Protein AF-0000000077903765 (afdb_homodimer)

InterPro domains:
  IPR046117 Protein of unknown function DUF6054 [PF19524] (14-112)

Nearest PDB structures (foldseek):
  2xb3-assembly1_A  TM=4.846E-01  e=3.942E-03  Thermosynechococcus vestitus BP-1
  4pws-assembly1_A  TM=4.739E-01  e=6.189E-02  Mycobacterium tuberculosis
  5kpe-assembly1_A  TM=5.522E-01  e=2.382E-01  synthetic construct
  5qab-assembly3_C  TM=4.410E-01  e=8.796E-02  Klebsiella pneumoniae
  6mna-assembly1_A  TM=3.815E-01  e=5.505E-02  Mycobacterium tuberculosis H37Rv

Secondary structure (DSSP, 8-state):
--EEEEEEEESS---HHHHHHHHHHHHHT-TT---EEEEEEEEEETTEEEEEEEEEEEETTTTEEEEEEEEEEEETTEEEEEEEEEE---TTTHHHHHHHHHHHHHHHHHTTTEEE---/--EEEEEEEESS---HHHHHHHHHHHHHT-TT---EEEEEEEEEETTEEEEEEEEEEEETTTTEEEEEEEEEEEETTEEEEEEEEEE---TTTHHHHHHHHHHHHHHHHHTTTEEE---

Organism: NCBI:txid853

Sequence (238 aa):
MASKKVEMYAKKRYELDEIKNKIKEEFDKRKFSDVEFKDEIIRELGDTKTLLLIFENWFLRTGSYASLVIMLSEYQGYQSADIIATGGKEAFFSFGAEGDFAKFGEDALKNLGFQGKVRMASKKVEMYAKKRYELDEIKNKIKEEFDKRKFSDVEFKDEIIRELGDTKTLLLIFENWFLRTGSYASLVIMLSEYQGYQSADIIATGGKEAFFSFGAEGDFAKFGEDALKNLGFQGKVR

Radius of gyration: 17.06 Å; Cα contacts (8 Å, |Δi|>4): 505; chains: 2; bounding box: 43×44×42 Å

Structure (mmCIF, N/CA/C/O backbone):
data_AF-0000000077903765-model_v1
#
loop_
_entity.id
_entity.type
_entity.pdbx_description
1 polymer 'Uncharacterized protein'
#
loop_
_atom_site.group_PDB
_atom_site.id
_atom_site.type_symbol
_atom_site.label_atom_id
_atom_site.label_alt_id
_atom_site.label_comp_id
_atom_site.label_asym_id
_atom_site.label_entity_id
_atom_site.label_seq_id
_atom_site.pdbx_PDB_ins_code
_atom_site.Cartn_x
_atom_site.Cartn_y
_atom_site.Cartn_z
_atom_site.occupancy
_atom_site.B_iso_or_equiv
_atom_site.auth_seq_id
_atom_site.auth_comp_id
_atom_site.auth_asym_id
_atom_site.auth_atom_id
_atom_site.pdbx_PDB_model_num
ATOM 1 N N . MET A 1 1 ? 5.121 4.387 15.68 1 54.03 1 MET A N 1
ATOM 2 C CA . MET A 1 1 ? 4.016 5.113 15.055 1 54.03 1 MET A CA 1
ATOM 3 C C . MET A 1 1 ? 2.807 4.203 14.867 1 54.03 1 MET A C 1
ATOM 5 O O . MET A 1 1 ? 2.936 2.977 14.883 1 54.03 1 MET A O 1
ATOM 9 N N . ALA A 1 2 ? 1.593 4.922 15.109 1 66.81 2 ALA A N 1
ATOM 10 C CA . ALA A 1 2 ? 0.303 4.254 15.258 1 66.81 2 ALA A CA 1
ATOM 11 C C . ALA A 1 2 ? -0.214 3.75 13.914 1 66.81 2 ALA A C 1
ATOM 13 O O . ALA A 1 2 ? -0.194 4.484 12.922 1 66.81 2 ALA A O 1
ATOM 14 N N . SER A 1 3 ? -0.169 2.402 13.68 1 83 3 SER A N 1
ATOM 15 C CA . SER A 1 3 ? -0.857 1.808 12.539 1 83 3 SER A CA 1
ATOM 16 C C . SER A 1 3 ? -1.929 0.822 12.992 1 83 3 SER A C 1
ATOM 18 O O . SER A 1 3 ? -1.833 0.25 14.086 1 83 3 SER A O 1
ATOM 20 N N . LYS A 1 4 ? -3.068 0.865 12.312 1 88.75 4 LYS A N 1
ATOM 21 C CA . LYS A 1 4 ? -4.113 -0.142 12.477 1 88.75 4 LYS A CA 1
ATOM 22 C C . LYS A 1 4 ? -4.129 -1.116 11.305 1 88.75 4 LYS A C 1
ATOM 24 O O . LYS A 1 4 ? -4.152 -0.698 10.141 1 88.75 4 LYS A O 1
ATOM 29 N N . LYS A 1 5 ? -4.105 -2.414 11.617 1 94 5 LYS A N 1
ATOM 30 C CA . LYS A 1 5 ? -4.082 -3.451 10.594 1 94 5 LYS A CA 1
ATOM 31 C C . LYS A 1 5 ? -5.254 -4.414 10.758 1 94 5 LYS A C 1
ATOM 33 O O . LYS A 1 5 ? -5.574 -4.824 11.875 1 94 5 LYS A O 1
ATOM 38 N N . VAL A 1 6 ? -5.895 -4.746 9.609 1 95.12 6 VAL A N 1
ATOM 39 C CA . VAL A 1 6 ? -6.992 -5.707 9.594 1 95.12 6 VAL A CA 1
ATOM 40 C C . VAL A 1 6 ? -6.801 -6.691 8.438 1 95.12 6 VAL A C 1
ATOM 42 O O . VAL A 1 6 ? -6.434 -6.293 7.328 1 95.12 6 VAL A O 1
ATOM 45 N N . GLU A 1 7 ? -6.926 -7.977 8.695 1 97.12 7 GLU A N 1
ATOM 46 C CA . GLU A 1 7 ? -6.941 -9.016 7.664 1 97.12 7 GLU A CA 1
ATOM 47 C C . GLU A 1 7 ? -8.336 -9.617 7.508 1 97.12 7 GLU A C 1
ATOM 49 O O . GLU A 1 7 ? -8.984 -9.945 8.5 1 97.12 7 GLU A O 1
ATOM 54 N N . MET A 1 8 ? -8.805 -9.727 6.262 1 98.25 8 MET A N 1
ATOM 55 C CA . MET A 1 8 ? -10.141 -10.234 5.988 1 98.25 8 MET A CA 1
ATOM 56 C C . MET A 1 8 ? -10.117 -11.258 4.855 1 98.25 8 MET A C 1
ATOM 58 O O . MET A 1 8 ? -9.164 -11.305 4.078 1 98.25 8 MET A O 1
ATOM 62 N N . TYR A 1 9 ? -11.164 -12.047 4.781 1 97.94 9 TYR A N 1
ATOM 63 C CA . TYR A 1 9 ? -11.336 -13.031 3.721 1 97.94 9 TYR A CA 1
ATOM 64 C C . TYR A 1 9 ? -12.742 -12.977 3.145 1 97.94 9 TYR A C 1
ATOM 66 O O . TYR A 1 9 ? -13.711 -12.734 3.873 1 97.94 9 TYR A O 1
ATOM 74 N N . ALA A 1 10 ? -12.805 -13.25 1.856 1 96.94 10 ALA A N 1
ATOM 75 C CA . ALA A 1 10 ? -14.094 -13.188 1.172 1 96.94 10 ALA A CA 1
ATOM 76 C C . ALA A 1 10 ? -14.82 -14.531 1.25 1 96.94 10 ALA A C 1
ATOM 78 O O . ALA A 1 10 ? -14.203 -15.586 1.127 1 96.94 10 ALA A O 1
ATOM 79 N N . LYS A 1 11 ? -16.125 -14.453 1.327 1 93.88 11 LYS A N 1
ATOM 80 C CA . LYS A 1 11 ? -16.938 -15.664 1.301 1 93.88 11 LYS A CA 1
ATOM 81 C C . LYS A 1 11 ? -17.25 -16.094 -0.132 1 93.88 11 LYS A C 1
ATOM 83 O O . LYS A 1 11 ? -17.5 -17.266 -0.397 1 93.88 11 LYS A O 1
ATOM 88 N N . LYS A 1 12 ? -17.359 -15.109 -0.902 1 95.38 12 LYS A N 1
ATOM 89 C CA . LYS A 1 12 ? -17.578 -15.336 -2.328 1 95.38 12 LYS A CA 1
ATOM 90 C C . LYS A 1 12 ? -16.578 -14.539 -3.168 1 95.38 12 LYS A C 1
ATOM 92 O O . LYS A 1 12 ? -16.016 -13.547 -2.701 1 95.38 12 LYS A O 1
ATOM 97 N N . ARG A 1 13 ? -16.422 -15.008 -4.426 1 96.81 13 ARG A N 1
ATOM 98 C CA . ARG A 1 13 ? -15.445 -14.375 -5.305 1 96.81 13 ARG A CA 1
ATOM 99 C C . ARG A 1 13 ? -16.078 -13.242 -6.105 1 96.81 13 ARG A C 1
ATOM 101 O O . ARG A 1 13 ? -17.188 -13.391 -6.629 1 96.81 13 ARG A O 1
ATOM 108 N N . TYR A 1 14 ? -15.422 -12.117 -6.164 1 97.62 14 TYR A N 1
ATOM 109 C CA . TYR A 1 14 ? -15.758 -10.984 -7.02 1 97.62 14 TYR A CA 1
ATOM 110 C C . TYR A 1 14 ? -14.602 -10.641 -7.949 1 97.62 14 TYR A C 1
ATOM 112 O O . TYR A 1 14 ? -13.453 -10.969 -7.664 1 97.62 14 TYR A O 1
ATOM 120 N N . GLU A 1 15 ? -15 -10.078 -9.047 1 97.69 15 GLU A N 1
ATOM 121 C CA . GLU A 1 15 ? -13.914 -9.453 -9.789 1 97.69 15 GLU A CA 1
ATOM 122 C C . GLU A 1 15 ? -13.266 -8.32 -8.992 1 97.69 15 GLU A C 1
ATOM 124 O O . GLU A 1 15 ? -13.961 -7.551 -8.32 1 97.69 15 GLU A O 1
ATOM 129 N N . LEU A 1 16 ? -11.914 -8.227 -9.078 1 98 16 LEU A N 1
ATOM 130 C CA . LEU A 1 16 ? -11.211 -7.238 -8.266 1 98 16 LEU A CA 1
ATOM 131 C C . LEU A 1 16 ? -11.703 -5.832 -8.586 1 98 16 LEU A C 1
ATOM 133 O O . LEU A 1 16 ? -11.836 -4.996 -7.691 1 98 16 LEU A O 1
ATOM 137 N N . ASP A 1 17 ? -11.961 -5.527 -9.82 1 97.62 17 ASP A N 1
ATOM 138 C CA . ASP A 1 17 ? -12.461 -4.211 -10.211 1 97.62 17 ASP A CA 1
ATOM 139 C C . ASP A 1 17 ? -13.805 -3.916 -9.562 1 97.62 17 ASP A C 1
ATOM 141 O O . ASP A 1 17 ? -14.102 -2.77 -9.211 1 97.62 17 ASP A O 1
ATOM 145 N N . GLU A 1 18 ? -14.594 -4.902 -9.422 1 97.75 18 GLU A N 1
ATOM 146 C CA . GLU A 1 18 ? -15.875 -4.742 -8.742 1 97.75 18 GLU A CA 1
ATOM 147 C C . GLU A 1 18 ? -15.68 -4.371 -7.273 1 97.75 18 GLU A C 1
ATOM 149 O O . GLU A 1 18 ? -16.375 -3.504 -6.746 1 97.75 18 GLU A O 1
ATOM 154 N N . ILE A 1 19 ? -14.805 -5.098 -6.672 1 98.31 19 ILE A N 1
ATOM 155 C CA . ILE A 1 19 ? -14.516 -4.809 -5.27 1 98.31 19 ILE A CA 1
ATOM 156 C C . ILE A 1 19 ? -14.047 -3.363 -5.129 1 98.31 19 ILE A C 1
ATOM 158 O O . ILE A 1 19 ? -14.539 -2.625 -4.27 1 98.31 19 ILE A O 1
ATOM 162 N N . LYS A 1 20 ? -13.109 -2.961 -5.965 1 98.56 20 LYS A N 1
ATOM 163 C CA . LYS A 1 20 ? -12.609 -1.591 -5.965 1 98.56 20 LYS A CA 1
ATOM 164 C C . LYS A 1 20 ? -13.742 -0.584 -6.09 1 98.56 20 LYS A C 1
ATOM 166 O O . LYS A 1 20 ? -13.836 0.362 -5.305 1 98.56 20 LYS A O 1
ATOM 171 N N . ASN A 1 21 ? -14.586 -0.773 -7.035 1 98 21 ASN A N 1
ATOM 172 C CA . ASN A 1 21 ? -15.68 0.157 -7.289 1 98 21 ASN A CA 1
ATOM 173 C C . ASN A 1 21 ? -16.641 0.233 -6.105 1 98 21 ASN A C 1
ATOM 175 O O . ASN A 1 21 ? -17.109 1.313 -5.758 1 98 21 ASN A O 1
ATOM 179 N N . LYS A 1 22 ? -16.891 -0.856 -5.555 1 96.81 22 LYS A N 1
ATOM 180 C CA . LYS A 1 22 ? -17.781 -0.885 -4.398 1 96.81 22 LYS A CA 1
ATOM 181 C C . LYS A 1 22 ? -17.172 -0.153 -3.211 1 96.81 22 LYS A C 1
ATOM 183 O O . LYS A 1 22 ? -17.859 0.566 -2.488 1 96.81 22 LYS A O 1
ATOM 188 N N . ILE A 1 23 ? -15.914 -0.406 -2.988 1 97.69 23 ILE A N 1
ATOM 189 C CA . ILE A 1 23 ? -15.227 0.302 -1.915 1 97.69 23 ILE A CA 1
ATOM 190 C C . ILE A 1 23 ? -15.328 1.809 -2.137 1 97.69 23 ILE A C 1
ATOM 192 O O . ILE A 1 23 ? -15.703 2.551 -1.228 1 97.69 23 ILE A O 1
ATOM 196 N N . LYS A 1 24 ? -15.023 2.23 -3.322 1 96.62 24 LYS A N 1
ATOM 197 C CA . LYS A 1 24 ? -15.086 3.652 -3.648 1 96.62 24 LYS A CA 1
ATOM 198 C C . LYS A 1 24 ? -16.5 4.203 -3.443 1 96.62 24 LYS A C 1
ATOM 200 O O . LYS A 1 24 ? -16.656 5.309 -2.926 1 96.62 24 LYS A O 1
ATOM 205 N N . GLU A 1 25 ? -17.438 3.473 -3.824 1 95.75 25 GLU A N 1
ATOM 206 C CA . GLU A 1 25 ? -18.828 3.873 -3.639 1 95.75 25 GLU A CA 1
ATOM 207 C C . GLU A 1 25 ? -19.172 4.043 -2.16 1 95.75 25 GLU A C 1
ATOM 209 O O . GLU A 1 25 ? -19.844 4.992 -1.777 1 95.75 25 GLU A O 1
ATOM 214 N N . GLU A 1 26 ? -18.719 3.061 -1.405 1 94.88 26 GLU A N 1
ATOM 215 C CA . GLU A 1 26 ? -18.984 3.121 0.029 1 94.88 26 GLU A CA 1
ATOM 216 C C . GLU A 1 26 ? -18.328 4.348 0.658 1 94.88 26 GLU A C 1
ATOM 218 O O . GLU A 1 26 ? -18.906 4.977 1.552 1 94.88 26 GLU A O 1
ATOM 223 N N . PHE A 1 27 ? -17.141 4.672 0.201 1 94.06 27 PHE A N 1
ATOM 224 C CA . PHE A 1 27 ? -16.469 5.852 0.722 1 94.06 27 PHE A CA 1
ATOM 225 C C . PHE A 1 27 ? -17.188 7.121 0.309 1 94.06 27 PHE A C 1
ATOM 227 O O . PHE A 1 27 ? -17.312 8.062 1.098 1 94.06 27 PHE A O 1
ATOM 234 N N . ASP A 1 28 ? -17.703 7.188 -0.857 1 91.06 28 ASP A N 1
ATOM 235 C CA . ASP A 1 28 ? -18.422 8.344 -1.389 1 91.06 28 ASP A CA 1
ATOM 236 C C . ASP A 1 28 ? -19.719 8.578 -0.638 1 91.06 28 ASP A C 1
ATOM 238 O O . ASP A 1 28 ? -20.203 9.711 -0.545 1 91.06 28 ASP A O 1
ATOM 242 N N . LYS A 1 29 ? -20.297 7.531 -0.188 1 89.81 29 LYS A N 1
ATOM 243 C CA . LYS A 1 29 ? -21.562 7.633 0.544 1 89.81 29 LYS A CA 1
ATOM 244 C C . LYS A 1 29 ? -21.344 8.297 1.9 1 89.81 29 LYS A C 1
ATOM 246 O O . LYS A 1 29 ? -22.312 8.766 2.518 1 89.81 29 LYS A O 1
ATOM 251 N N . ARG A 1 30 ? -20.172 8.305 2.234 1 82.62 30 ARG A N 1
ATOM 252 C CA . ARG A 1 30 ? -19.906 8.93 3.525 1 82.62 30 ARG A CA 1
ATOM 253 C C . 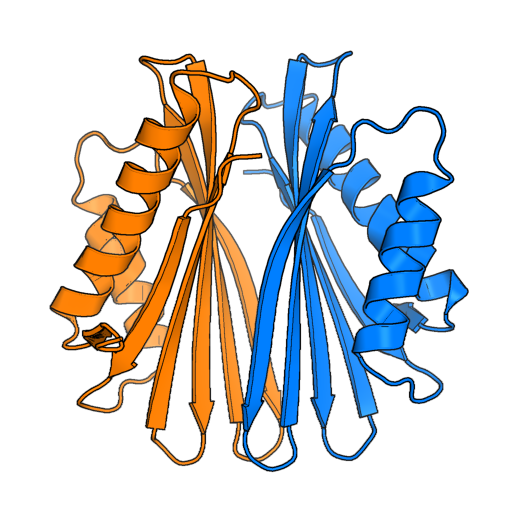ARG A 1 30 ? -19.766 10.445 3.387 1 82.62 30 ARG A C 1
ATOM 255 O O . ARG A 1 30 ? -18.734 10.938 2.926 1 82.62 30 ARG A O 1
ATOM 262 N N . LYS A 1 31 ? -20.922 11.195 3.363 1 66.31 31 LYS A N 1
ATOM 263 C CA . LYS A 1 31 ? -21.141 12.617 3.088 1 66.31 31 LYS A CA 1
ATOM 264 C C . LYS A 1 31 ? -20.016 13.469 3.689 1 66.31 31 LYS A C 1
ATOM 266 O O . LYS A 1 31 ? -19.641 14.492 3.125 1 66.31 31 LYS A O 1
ATOM 271 N N . PHE A 1 32 ? -19.562 13.094 4.609 1 61.5 32 PHE A N 1
ATOM 272 C CA . PHE A 1 32 ? -18.672 14.008 5.316 1 61.5 32 PHE A CA 1
ATOM 273 C C . PHE A 1 32 ? -17.266 13.445 5.379 1 61.5 32 PHE A C 1
ATOM 275 O O . PHE A 1 32 ? -16.453 13.883 6.195 1 61.5 32 PHE A O 1
ATOM 282 N N . SER A 1 33 ? -17.016 12.625 4.398 1 70.75 33 SER A N 1
ATOM 283 C CA . SER A 1 33 ? -15.633 12.156 4.441 1 70.75 33 SER A CA 1
ATOM 284 C C . SER A 1 33 ? -14.773 12.867 3.398 1 70.75 33 SER A C 1
ATOM 286 O O . SER A 1 33 ? -15.273 13.281 2.352 1 70.75 33 SER A O 1
ATOM 288 N N . ASP A 1 34 ? -13.648 13.312 3.752 1 80.88 34 ASP A N 1
ATOM 289 C CA . ASP A 1 34 ? -12.641 13.906 2.879 1 80.88 34 ASP A CA 1
ATOM 290 C C . ASP A 1 34 ? -11.719 12.844 2.293 1 80.88 34 ASP A C 1
ATOM 292 O O . ASP A 1 34 ? -10.578 13.133 1.94 1 80.88 34 ASP A O 1
ATOM 296 N N . VAL A 1 35 ? -12.367 11.602 2.23 1 89.5 35 VAL A N 1
ATOM 297 C CA . VAL A 1 35 ? -11.516 10.516 1.751 1 89.5 35 VAL A CA 1
ATOM 298 C C . VAL A 1 35 ? -11.289 10.664 0.248 1 89.5 35 VAL A C 1
ATOM 300 O O . VAL A 1 35 ? -12.242 10.867 -0.512 1 89.5 35 VAL A O 1
ATOM 303 N N . GLU A 1 36 ? -10.062 10.648 -0.15 1 90.94 36 GLU A N 1
ATOM 304 C CA . GLU A 1 36 ? -9.688 10.711 -1.56 1 90.94 36 GLU A CA 1
ATOM 305 C C . GLU A 1 36 ? -8.984 9.43 -2.002 1 90.94 36 GLU A C 1
ATOM 307 O O . GLU A 1 36 ? -8.078 8.953 -1.324 1 90.94 36 GLU A O 1
ATOM 312 N N . PHE A 1 37 ? -9.43 8.867 -3.174 1 94 37 PHE A N 1
ATOM 313 C CA . PHE A 1 37 ? -8.672 7.816 -3.84 1 94 37 PHE A CA 1
ATOM 314 C C . PHE A 1 37 ? -7.41 8.383 -4.488 1 94 37 PHE A C 1
ATOM 316 O O . PHE A 1 37 ? -7.484 9.328 -5.273 1 94 37 PHE A O 1
ATOM 323 N N . LYS A 1 38 ? -6.281 7.824 -4.133 1 93.5 38 LYS A N 1
ATOM 324 C CA . LYS A 1 38 ? -5.031 8.422 -4.605 1 93.5 38 LYS A CA 1
ATOM 325 C C . LYS A 1 38 ? -4.449 7.621 -5.766 1 93.5 38 LYS A C 1
ATOM 327 O O . LYS A 1 38 ? -4.051 8.195 -6.781 1 93.5 38 LYS A O 1
ATOM 332 N N . ASP A 1 39 ? -4.359 6.324 -5.699 1 96 39 ASP A N 1
ATOM 333 C CA . ASP A 1 39 ? -3.715 5.512 -6.727 1 96 39 ASP A CA 1
ATOM 334 C C . ASP A 1 39 ? -3.984 4.027 -6.504 1 96 39 ASP A C 1
ATOM 336 O O . ASP A 1 39 ? -4.645 3.65 -5.531 1 96 39 ASP A O 1
ATOM 340 N N . GLU A 1 40 ? -3.535 3.166 -7.461 1 98.12 40 GLU A N 1
ATOM 341 C CA . GLU A 1 40 ? -3.678 1.718 -7.355 1 98.12 40 GLU A CA 1
ATOM 342 C C . GLU A 1 40 ? -2.527 0.998 -8.055 1 98.12 40 GLU A C 1
ATOM 344 O O . GLU A 1 40 ? -1.837 1.586 -8.891 1 98.12 40 GLU A O 1
ATOM 349 N N . ILE A 1 41 ? -2.219 -0.201 -7.656 1 98 41 ILE A N 1
ATOM 350 C CA . ILE A 1 41 ? -1.343 -1.146 -8.336 1 98 41 ILE A CA 1
ATOM 351 C C . ILE A 1 41 ? -2.105 -2.434 -8.641 1 98 41 ILE A C 1
ATOM 353 O O . ILE A 1 41 ? -2.801 -2.967 -7.77 1 98 41 ILE A O 1
ATOM 357 N N . ILE A 1 42 ? -2.068 -2.863 -9.891 1 98.06 42 ILE A N 1
ATOM 358 C CA . ILE A 1 42 ? -2.629 -4.16 -10.258 1 98.06 42 ILE A CA 1
ATOM 359 C C . ILE A 1 42 ? -1.513 -5.09 -10.727 1 98.06 42 ILE A C 1
ATOM 361 O O . ILE A 1 42 ? -0.705 -4.719 -11.586 1 98.06 42 ILE A O 1
ATOM 365 N N . ARG A 1 43 ? -1.449 -6.273 -10.109 1 97.75 43 ARG A N 1
ATOM 366 C CA . ARG A 1 43 ? -0.496 -7.297 -10.523 1 97.75 43 ARG A CA 1
ATOM 367 C C . ARG A 1 43 ? -1.193 -8.633 -10.75 1 97.75 43 ARG A C 1
ATOM 369 O O . ARG A 1 43 ? -1.975 -9.086 -9.906 1 97.75 43 ARG A O 1
ATOM 376 N N . GLU A 1 44 ? -0.953 -9.164 -11.883 1 97.69 44 GLU A N 1
ATOM 377 C CA . GLU A 1 44 ? -1.378 -10.523 -12.195 1 97.69 44 GLU A CA 1
ATOM 378 C C . GLU A 1 44 ? -0.181 -11.422 -12.5 1 97.69 44 GLU A C 1
ATOM 380 O O . GLU A 1 44 ? 0.463 -11.273 -13.539 1 97.69 44 GLU A O 1
ATOM 385 N N . LEU A 1 45 ? 0.096 -12.344 -11.60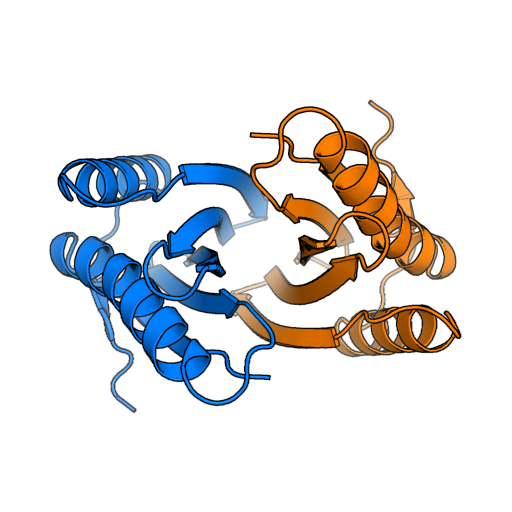9 1 97.5 45 LEU A N 1
ATOM 386 C CA . LEU A 1 45 ? 1.241 -13.242 -11.703 1 97.5 45 LEU A CA 1
ATOM 387 C C . LEU A 1 45 ? 0.809 -14.695 -11.523 1 97.5 45 LEU A C 1
ATOM 389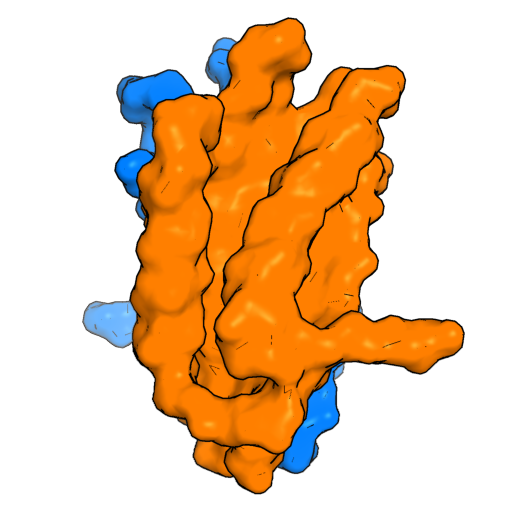 O O . LEU A 1 45 ? 0.442 -15.109 -10.422 1 97.5 45 LEU A O 1
ATOM 393 N N . GLY A 1 46 ? 0.913 -15.508 -12.547 1 96.31 46 GLY A N 1
ATOM 394 C CA . GLY A 1 46 ? 0.397 -16.875 -12.477 1 96.31 46 GLY A CA 1
ATOM 395 C C . GLY A 1 46 ? -1.066 -16.922 -12.078 1 96.31 46 GLY A C 1
ATOM 396 O O . GLY A 1 46 ? -1.909 -16.281 -12.703 1 96.31 46 GLY A O 1
ATOM 397 N N . ASP A 1 47 ? -1.349 -17.688 -10.992 1 97 47 ASP A N 1
ATOM 398 C CA . ASP A 1 47 ? -2.727 -17.844 -10.539 1 97 47 ASP A CA 1
ATOM 399 C C . ASP A 1 47 ? -3.078 -16.797 -9.484 1 97 47 ASP A C 1
ATOM 401 O O . ASP A 1 47 ? -4.129 -16.875 -8.844 1 97 47 ASP A O 1
ATOM 405 N N . THR A 1 48 ? -2.18 -15.828 -9.359 1 98 48 THR A N 1
ATOM 406 C CA . THR A 1 48 ? -2.387 -14.836 -8.312 1 98 48 THR A CA 1
ATOM 407 C C . THR A 1 48 ? -2.699 -13.469 -8.914 1 98 48 THR A C 1
ATOM 409 O O . THR A 1 48 ? -2.07 -13.055 -9.891 1 98 48 THR A O 1
ATOM 412 N N . LYS A 1 49 ? -3.707 -12.82 -8.375 1 98.31 49 LYS A N 1
ATOM 413 C CA . LYS A 1 49 ? -4 -11.422 -8.664 1 98.31 49 LYS A CA 1
ATOM 414 C C . LYS A 1 49 ? -3.895 -10.562 -7.406 1 98.31 49 LYS A C 1
ATOM 416 O O . LYS A 1 49 ? -4.336 -10.977 -6.332 1 98.31 49 LYS A O 1
ATOM 421 N N . THR A 1 50 ? -3.273 -9.469 -7.527 1 98.56 50 THR A N 1
ATOM 422 C CA . THR A 1 50 ? -3.166 -8.516 -6.43 1 98.56 50 THR A CA 1
ATOM 423 C C . THR A 1 50 ? -3.609 -7.121 -6.879 1 98.56 50 THR A C 1
ATOM 425 O O . THR A 1 50 ? -3.227 -6.66 -7.953 1 98.56 50 THR A O 1
ATOM 428 N N . LEU A 1 51 ? -4.465 -6.535 -6.16 1 98.81 51 LEU A N 1
ATOM 429 C CA . LEU A 1 51 ? -4.879 -5.145 -6.324 1 98.81 51 LEU A CA 1
ATOM 430 C C . LEU A 1 51 ? -4.602 -4.34 -5.059 1 98.81 51 LEU A C 1
ATOM 432 O O . LEU A 1 51 ? -5.113 -4.672 -3.986 1 98.81 51 LEU A O 1
ATOM 436 N N . LEU A 1 52 ? -3.766 -3.369 -5.195 1 98.81 52 LEU A N 1
ATOM 437 C CA . LEU A 1 52 ? -3.469 -2.445 -4.105 1 98.81 52 LEU A CA 1
ATOM 438 C C . LEU A 1 52 ? -4.18 -1.111 -4.316 1 98.81 52 LEU A C 1
ATOM 440 O O . LEU A 1 52 ? -4.082 -0.515 -5.391 1 98.81 52 LEU A O 1
ATOM 444 N N . LEU A 1 53 ? -4.891 -0.704 -3.285 1 98.56 53 LEU A N 1
ATOM 445 C CA . LEU A 1 53 ? -5.586 0.578 -3.301 1 98.56 53 LEU A CA 1
ATOM 446 C C . LEU A 1 53 ? -5.043 1.508 -2.225 1 98.56 53 LEU A C 1
ATOM 448 O O . LEU A 1 53 ? -4.82 1.086 -1.087 1 98.56 53 LEU A O 1
ATOM 452 N N . ILE A 1 54 ? -4.824 2.758 -2.613 1 97.06 54 ILE A N 1
ATOM 453 C CA . ILE A 1 54 ? -4.348 3.762 -1.667 1 97.06 54 ILE A CA 1
ATOM 454 C C . ILE A 1 54 ? -5.355 4.91 -1.584 1 97.06 54 ILE A C 1
ATOM 456 O O . ILE A 1 54 ? -5.734 5.484 -2.607 1 97.06 54 ILE A O 1
ATOM 460 N N . PHE A 1 55 ? -5.773 5.176 -0.375 1 93.94 55 PHE A N 1
ATOM 461 C CA . PHE A 1 55 ? -6.652 6.301 -0.074 1 93.94 55 PHE A CA 1
ATOM 462 C C . PHE A 1 55 ? -6.004 7.238 0.934 1 93.94 55 PHE A C 1
ATOM 464 O O . PHE A 1 55 ? -5.141 6.824 1.711 1 93.94 55 PHE A O 1
ATOM 471 N N . GLU A 1 56 ? -6.465 8.461 0.909 1 90.31 56 GLU A N 1
ATOM 472 C CA . GLU A 1 56 ? -6.066 9.438 1.914 1 90.31 56 GLU A CA 1
ATOM 473 C C . GLU A 1 56 ? -7.277 10.18 2.471 1 90.31 56 GLU A C 1
ATOM 475 O O . GLU A 1 56 ? -8.273 10.359 1.774 1 90.31 56 GLU A O 1
ATOM 480 N N . ASN A 1 57 ? -7.09 10.531 3.775 1 86.06 57 ASN A N 1
ATOM 481 C CA . ASN A 1 57 ? -8.117 11.305 4.461 1 86.06 57 ASN A CA 1
ATOM 482 C C . ASN A 1 57 ? -7.504 12.43 5.293 1 86.06 57 ASN A C 1
ATOM 484 O O . ASN A 1 57 ? -6.508 12.219 5.988 1 86.06 57 ASN A O 1
ATOM 488 N N . TRP A 1 58 ? -8.023 13.609 5.137 1 79.38 58 TRP A N 1
ATOM 489 C CA . TRP A 1 58 ? -7.68 14.719 6.02 1 79.38 58 TRP A CA 1
ATOM 490 C C . TRP A 1 58 ? -8.703 14.859 7.145 1 79.38 58 TRP A C 1
ATOM 492 O O . TRP A 1 58 ? -9.891 15.062 6.895 1 79.38 58 TRP A O 1
ATOM 502 N N . PHE A 1 59 ? -8.117 14.719 8.32 1 72.38 59 PHE A N 1
ATOM 503 C CA . PHE A 1 59 ? -8.992 14.891 9.477 1 72.38 59 PHE A CA 1
ATOM 504 C C . PHE A 1 59 ? -8.961 16.344 9.961 1 72.38 59 PHE A C 1
ATOM 506 O O . PHE A 1 59 ? -8.023 16.75 10.633 1 72.38 59 PHE A O 1
ATOM 513 N N . LEU A 1 60 ? -10 17.016 9.75 1 66.25 60 LEU A N 1
ATOM 514 C CA . LEU A 1 60 ? -10.094 18.453 10.031 1 66.25 60 LEU A CA 1
ATOM 515 C C . LEU A 1 60 ? -9.945 18.734 11.523 1 66.25 60 LEU A C 1
ATOM 517 O O . LEU A 1 60 ? -9.258 19.672 11.922 1 66.25 60 LEU A O 1
ATOM 521 N N . ARG A 1 61 ? -10.555 17.922 12.242 1 65.94 61 ARG A N 1
ATOM 522 C CA . ARG A 1 61 ? -10.594 18.172 13.672 1 65.94 61 ARG A CA 1
ATOM 523 C C . ARG A 1 61 ? -9.195 18.141 14.281 1 65.94 61 ARG A C 1
ATOM 525 O O . ARG A 1 61 ? -8.859 18.953 15.141 1 65.94 61 ARG A O 1
ATOM 532 N N . THR A 1 62 ? -8.391 17.234 13.773 1 65.38 62 THR A N 1
ATOM 533 C CA . THR A 1 62 ? -7.059 17.062 14.352 1 65.38 62 THR A CA 1
ATOM 534 C C . THR A 1 62 ? -5.992 17.688 13.453 1 65.38 62 THR A C 1
ATOM 536 O O . THR A 1 62 ? -4.855 17.875 13.883 1 65.38 62 THR A O 1
ATOM 539 N N . GLY A 1 63 ? -6.449 18.125 12.305 1 66.81 63 GLY A N 1
ATOM 540 C CA . GLY A 1 63 ? -5.48 18.641 11.352 1 66.81 63 GLY A CA 1
ATOM 541 C C . GLY A 1 63 ? -4.465 17.609 10.914 1 66.81 63 GLY A C 1
ATOM 542 O O . GLY A 1 63 ? -3.324 17.938 10.594 1 66.81 63 GLY A O 1
ATOM 543 N N . SER A 1 64 ? -4.945 16.266 11.047 1 69.62 64 SER A N 1
ATOM 544 C CA . SER A 1 64 ? -4.004 15.203 10.719 1 69.62 64 SER A CA 1
ATOM 545 C C . SER A 1 64 ? -4.395 14.508 9.414 1 69.62 64 SER A C 1
ATOM 547 O O . SER A 1 64 ? -5.551 14.555 9 1 69.62 64 SER A O 1
ATOM 549 N N . TYR A 1 65 ? -3.418 14.102 8.781 1 76.38 65 TYR A N 1
ATOM 550 C CA . TYR A 1 65 ? -3.588 13.297 7.578 1 76.38 65 TYR A CA 1
ATOM 551 C C . TYR A 1 65 ? -3.416 11.812 7.887 1 76.38 65 TYR A C 1
ATOM 553 O O . TYR A 1 65 ? -2.584 11.438 8.719 1 76.38 65 TYR A O 1
ATOM 561 N N . ALA A 1 66 ? -4.293 11.047 7.266 1 85.44 66 ALA A N 1
ATOM 562 C CA . ALA A 1 66 ? -4.137 9.594 7.379 1 85.44 66 ALA A CA 1
ATOM 563 C C . ALA A 1 66 ? -4.156 8.93 6.004 1 85.44 66 ALA A C 1
ATOM 565 O O . ALA A 1 66 ? -4.754 9.461 5.062 1 85.44 66 ALA A O 1
ATOM 566 N N . SER A 1 67 ? -3.434 7.875 5.891 1 90.56 67 SER A N 1
ATOM 567 C CA . SER A 1 67 ? -3.41 7.051 4.684 1 90.56 67 SER A CA 1
ATOM 568 C C . SER A 1 67 ? -4.039 5.684 4.934 1 90.56 67 SER A C 1
ATOM 570 O O . SER A 1 67 ? -3.828 5.082 5.992 1 90.56 67 SER A O 1
ATOM 572 N N . LEU A 1 68 ? -4.82 5.254 4.023 1 94.5 68 LEU A N 1
ATOM 573 C CA . LEU A 1 68 ? -5.406 3.918 4.043 1 94.5 68 LEU A CA 1
ATOM 574 C C . LEU A 1 68 ? -4.941 3.105 2.838 1 94.5 68 LEU A C 1
ATOM 576 O O . LEU A 1 68 ? -5.125 3.523 1.692 1 94.5 68 LEU A O 1
ATOM 580 N N . VAL A 1 69 ? -4.359 1.976 3.113 1 97.81 69 VAL A N 1
ATOM 581 C CA . VAL A 1 69 ? -3.928 1.032 2.086 1 97.81 69 VAL A CA 1
ATOM 582 C C . VAL A 1 69 ? -4.746 -0.253 2.189 1 97.81 69 VAL A C 1
ATOM 584 O O . VAL A 1 69 ? -4.867 -0.833 3.27 1 97.81 69 VAL A O 1
ATOM 587 N N . ILE A 1 70 ? -5.348 -0.656 1.108 1 98.62 70 ILE A N 1
ATOM 588 C CA . ILE A 1 70 ? -6.059 -1.926 1.021 1 98.62 70 ILE A CA 1
ATOM 589 C C . ILE A 1 70 ? -5.414 -2.807 -0.046 1 98.62 70 ILE A C 1
ATOM 591 O O . ILE A 1 70 ? -5.363 -2.434 -1.22 1 98.62 70 ILE A O 1
ATOM 595 N N . MET A 1 71 ? -4.914 -3.945 0.331 1 98.81 71 MET A N 1
ATOM 596 C CA . MET A 1 71 ? -4.379 -4.914 -0.619 1 98.81 71 MET A CA 1
ATOM 597 C C . MET A 1 71 ? -5.316 -6.109 -0.763 1 98.81 71 MET A C 1
ATOM 599 O O . MET A 1 71 ? -5.5 -6.875 0.185 1 98.81 71 MET A O 1
ATOM 603 N N . LEU A 1 72 ? -5.883 -6.227 -1.896 1 98.75 72 LEU A N 1
ATOM 604 C CA . LEU A 1 72 ? -6.695 -7.383 -2.254 1 98.75 72 LEU A CA 1
ATOM 605 C C . LEU A 1 72 ? -5.852 -8.453 -2.938 1 98.75 72 LEU A C 1
ATOM 607 O O . LEU A 1 72 ? -5.105 -8.156 -3.875 1 98.75 72 LEU A O 1
ATOM 611 N N . SER A 1 73 ? -5.941 -9.648 -2.461 1 98.56 73 SER A N 1
ATOM 612 C CA . SER A 1 73 ? -5.227 -10.781 -3.037 1 98.56 73 SER A CA 1
ATOM 613 C C . SER A 1 73 ? -6.188 -11.883 -3.459 1 98.56 73 SER A C 1
ATOM 615 O O . SER A 1 73 ? -7.137 -12.195 -2.738 1 98.56 73 SER A O 1
ATOM 617 N N . GLU A 1 74 ? -5.941 -12.375 -4.605 1 98.56 74 GLU A N 1
ATOM 618 C CA . GLU A 1 74 ? -6.711 -13.508 -5.098 1 98.56 74 GLU A CA 1
ATOM 619 C C . GLU A 1 74 ? -5.789 -14.648 -5.531 1 98.56 74 GLU A C 1
ATOM 621 O O . GLU A 1 74 ? -4.816 -14.43 -6.254 1 98.56 74 GLU A O 1
ATOM 626 N N . TYR A 1 75 ? -6.02 -15.859 -5.082 1 98.12 75 TYR A N 1
ATOM 627 C CA . TYR A 1 75 ? -5.324 -17.078 -5.488 1 98.12 75 TYR A CA 1
ATOM 628 C C . TYR A 1 75 ? -6.305 -18.219 -5.715 1 98.12 75 TYR A C 1
ATOM 630 O O . TYR A 1 75 ? -6.973 -18.672 -4.777 1 98.12 75 TYR A O 1
ATOM 638 N N . GLN A 1 76 ? -6.379 -18.672 -6.973 1 96.44 76 GLN A N 1
ATOM 639 C CA . GLN A 1 76 ? -7.246 -19.781 -7.34 1 96.44 76 GLN A CA 1
ATOM 640 C C . GLN A 1 76 ? -8.68 -19.547 -6.863 1 96.44 76 GLN A C 1
ATOM 642 O O . GLN A 1 76 ? -9.289 -20.438 -6.266 1 96.44 76 GLN A O 1
ATOM 647 N N . GLY A 1 77 ? -9.109 -18.328 -6.941 1 94.56 77 GLY A N 1
ATOM 648 C CA . GLY A 1 77 ? -10.5 -18 -6.684 1 94.56 77 GLY A CA 1
ATOM 649 C C . GLY A 1 77 ? -10.742 -17.547 -5.254 1 94.56 77 GLY A C 1
ATOM 650 O O . GLY A 1 77 ? -11.828 -17.047 -4.93 1 94.56 77 GLY A O 1
ATOM 651 N N . TYR A 1 78 ? -9.781 -17.75 -4.355 1 97.12 78 TYR A N 1
ATOM 652 C CA . TYR A 1 78 ? -9.898 -17.312 -2.975 1 97.12 78 TYR A CA 1
ATOM 653 C C . TYR A 1 78 ? -9.367 -15.891 -2.812 1 97.12 78 TYR A C 1
ATOM 655 O O . TYR A 1 78 ? -8.281 -15.57 -3.307 1 97.12 78 TYR A O 1
ATOM 663 N N . GLN A 1 79 ? -10.203 -15.125 -2.225 1 98.25 79 GLN A N 1
ATOM 664 C CA . GLN A 1 79 ? -9.836 -13.719 -2.117 1 98.25 79 GLN A CA 1
ATOM 665 C C . GLN A 1 79 ? -9.656 -13.305 -0.659 1 98.25 79 GLN A C 1
ATOM 667 O O . GLN A 1 79 ? -10.406 -13.75 0.213 1 98.25 79 GLN A O 1
ATOM 672 N N . SER A 1 80 ? -8.68 -12.508 -0.397 1 98.31 80 SER A N 1
ATOM 673 C CA . SER A 1 80 ? -8.406 -11.906 0.903 1 98.31 80 SER A CA 1
ATOM 674 C C . SER A 1 80 ? -8.094 -10.422 0.766 1 98.31 80 SER A C 1
ATOM 676 O O . SER A 1 80 ? -7.82 -9.938 -0.334 1 98.31 80 SER A O 1
ATOM 678 N N . ALA A 1 81 ? -8.258 -9.719 1.892 1 98.44 81 ALA A N 1
ATOM 679 C CA . ALA A 1 81 ? -7.941 -8.297 1.956 1 98.44 81 ALA A CA 1
ATOM 680 C C . ALA A 1 81 ? -7.125 -7.969 3.201 1 98.44 81 ALA A C 1
ATOM 682 O O . ALA A 1 81 ? -7.406 -8.484 4.289 1 98.44 81 ALA A O 1
ATOM 683 N N . ASP A 1 82 ? -6.07 -7.258 3.027 1 98.5 82 ASP A N 1
ATOM 684 C CA . ASP A 1 82 ? -5.316 -6.629 4.109 1 98.5 82 ASP A CA 1
ATOM 685 C C . ASP A 1 82 ? -5.523 -5.117 4.117 1 98.5 82 ASP A C 1
ATOM 687 O O . ASP A 1 82 ? -5.391 -4.461 3.08 1 98.5 82 ASP A O 1
ATOM 691 N N . ILE A 1 83 ? -5.91 -4.586 5.227 1 98 83 ILE A N 1
ATOM 692 C CA . ILE A 1 83 ? -6.152 -3.16 5.402 1 98 83 ILE A CA 1
ATOM 693 C C . ILE A 1 83 ? -5.141 -2.578 6.387 1 98 83 ILE A C 1
ATOM 695 O O . ILE A 1 83 ? -4.941 -3.121 7.477 1 98 83 ILE A O 1
ATOM 699 N N . ILE A 1 84 ? -4.438 -1.506 6.004 1 96.62 84 ILE A N 1
ATOM 700 C CA . ILE A 1 84 ? -3.555 -0.779 6.91 1 96.62 84 ILE A CA 1
ATOM 701 C C . ILE A 1 84 ? -3.867 0.714 6.848 1 96.62 84 ILE A C 1
ATOM 703 O O . ILE A 1 84 ? -3.846 1.315 5.773 1 96.62 84 ILE A O 1
ATOM 707 N N . ALA A 1 85 ? -4.199 1.272 7.941 1 93.44 85 ALA A N 1
ATOM 708 C CA . ALA A 1 85 ? -4.309 2.723 8.078 1 93.44 85 ALA A CA 1
ATOM 709 C C . ALA A 1 85 ? -3.123 3.293 8.852 1 93.44 85 ALA A C 1
ATOM 711 O O . ALA A 1 85 ? -2.719 2.742 9.875 1 93.44 85 ALA A O 1
ATOM 712 N N . THR A 1 86 ? -2.51 4.25 8.211 1 89.19 86 THR A N 1
ATOM 713 C CA . THR A 1 86 ? -1.401 4.949 8.852 1 89.19 86 THR A CA 1
ATOM 714 C C . THR A 1 86 ? -1.652 6.457 8.867 1 89.19 86 THR A C 1
ATOM 716 O O . THR A 1 86 ? -2.52 6.957 8.148 1 89.19 86 THR A O 1
ATOM 719 N N . GLY A 1 87 ? -0.89 7.121 9.547 1 74.75 87 GLY A N 1
ATOM 720 C CA . GLY A 1 87 ? -1.007 8.57 9.555 1 74.75 87 GLY A CA 1
ATOM 721 C C . GLY A 1 87 ? -0.263 9.219 10.711 1 74.75 87 GLY A C 1
ATOM 722 O O . GLY A 1 87 ? 0.431 8.539 11.469 1 74.75 87 GLY A O 1
ATOM 723 N N . GLY A 1 88 ? -0.522 10.617 10.781 1 60.09 88 GLY A N 1
ATOM 724 C CA . GLY A 1 88 ? 0.221 11.719 11.383 1 60.09 88 GLY A CA 1
ATOM 725 C C . GLY A 1 88 ? 0.704 11.414 12.789 1 60.09 88 GLY A C 1
ATOM 726 O O . GLY A 1 88 ? 0.224 10.469 13.422 1 60.09 88 GLY A O 1
ATOM 727 N N . LYS A 1 89 ? 1.922 11.93 12.906 1 52.78 89 LYS A N 1
ATOM 728 C CA . LYS A 1 89 ? 2.766 11.977 14.094 1 52.78 89 LYS A CA 1
ATOM 729 C C . LYS A 1 89 ? 1.941 12.273 15.344 1 52.78 89 LYS A C 1
ATOM 731 O O . LYS A 1 89 ? 2.443 12.172 16.469 1 52.78 89 LYS A O 1
ATOM 736 N N . GLU A 1 90 ? 0.94 13.305 15.148 1 51.53 90 GLU A N 1
ATOM 737 C CA . GLU A 1 90 ? 0.675 13.734 16.516 1 51.53 90 GLU A CA 1
ATOM 738 C C . GLU A 1 90 ? 0.165 12.57 17.375 1 51.53 90 GLU A C 1
ATOM 740 O O . GLU A 1 90 ? -0.631 11.758 16.906 1 51.53 90 GLU A O 1
ATOM 745 N N . ALA A 1 91 ? 1.001 12.266 18.375 1 48.53 91 ALA A N 1
ATOM 746 C CA . ALA A 1 91 ? 0.974 11.242 19.406 1 48.53 91 ALA A CA 1
ATOM 747 C C . ALA A 1 91 ? -0.451 10.766 19.672 1 48.53 91 ALA A C 1
ATOM 749 O O . ALA A 1 91 ? -0.717 9.562 19.656 1 48.53 91 ALA A O 1
ATOM 750 N N . PHE A 1 92 ? -1.104 11.539 20.438 1 48 92 PHE A N 1
ATOM 751 C CA . PHE A 1 92 ? -2.219 11.109 21.266 1 48 92 PHE A CA 1
ATOM 752 C C . PHE A 1 92 ? -3.469 10.875 20.422 1 48 92 PHE A C 1
ATOM 754 O O . PHE A 1 92 ? -4.211 9.922 20.656 1 48 92 PHE A O 1
ATOM 761 N N . PHE A 1 93 ? -3.76 11.672 19.438 1 51.69 93 PHE A N 1
ATOM 762 C CA . PHE A 1 93 ? -5.051 11.703 18.75 1 51.69 93 PHE A CA 1
ATOM 763 C C . PHE A 1 93 ? -5.027 10.852 17.5 1 51.69 93 PHE A C 1
ATOM 765 O O . PHE A 1 93 ? -6.078 10.469 16.969 1 51.69 93 PHE A O 1
ATOM 772 N N . SER A 1 94 ? -3.748 10.406 17.078 1 56.84 94 SER A N 1
ATOM 773 C CA . SER A 1 94 ? -3.572 9.734 15.797 1 56.84 94 SER A CA 1
ATOM 774 C C . SER A 1 94 ? -4.047 8.281 15.859 1 56.84 94 SER A C 1
ATOM 776 O O . SER A 1 94 ? -4.582 7.758 14.883 1 56.84 94 SER A O 1
ATOM 778 N N . PHE A 1 95 ? -4.133 7.82 17.094 1 63.56 95 PHE A N 1
ATOM 779 C CA . PHE A 1 95 ? -4.562 6.426 17.156 1 63.56 95 PHE A CA 1
ATOM 780 C C . PHE A 1 95 ? -6.051 6.305 16.859 1 63.56 95 PHE A C 1
ATOM 782 O O . PHE A 1 95 ? -6.492 5.332 16.25 1 63.56 95 PHE A O 1
ATOM 789 N N . GLY A 1 96 ? -6.633 7.336 17.25 1 73.94 96 GLY A N 1
ATOM 790 C CA . GLY A 1 96 ? -8.062 7.328 16.984 1 73.94 96 GLY A CA 1
ATOM 791 C C . GLY A 1 96 ? -8.398 7.488 15.516 1 73.94 96 GLY A C 1
ATOM 792 O O . GLY A 1 96 ? -9.234 6.754 14.984 1 73.94 96 GLY A O 1
ATOM 793 N N . ALA A 1 97 ? -7.645 8.328 14.898 1 78.19 97 ALA A N 1
ATOM 794 C CA . ALA A 1 97 ? -7.934 8.633 13.5 1 78.19 97 ALA A CA 1
ATOM 795 C C . ALA A 1 97 ? -7.621 7.438 12.609 1 78.19 97 ALA A C 1
ATOM 797 O O . ALA A 1 97 ? -8.398 7.105 11.711 1 78.19 97 ALA A O 1
ATOM 798 N N . GLU A 1 98 ? -6.504 6.703 12.852 1 83.94 98 GLU A N 1
ATOM 799 C CA . GLU A 1 98 ? -6.125 5.531 12.07 1 83.94 98 GLU A CA 1
ATOM 800 C C . GLU A 1 98 ? -7.137 4.402 12.242 1 83.94 98 GLU A C 1
ATOM 802 O O . GLU A 1 98 ? -7.465 3.701 11.281 1 83.94 98 GLU A O 1
ATOM 807 N N . GLY A 1 99 ? -7.555 4.297 13.445 1 86.38 99 GLY A N 1
ATOM 808 C CA . GLY A 1 99 ? -8.562 3.277 13.688 1 86.38 99 GLY A CA 1
ATOM 809 C C . GLY A 1 99 ? -9.859 3.525 12.938 1 86.38 99 GLY A C 1
ATOM 810 O O . GLY A 1 99 ? -10.422 2.605 12.344 1 86.38 99 GLY A O 1
ATOM 811 N N . ASP A 1 100 ? -10.281 4.781 13.031 1 85.31 100 ASP A N 1
ATOM 812 C CA . ASP A 1 100 ? -11.508 5.148 12.328 1 85.31 100 ASP A CA 1
ATOM 813 C C . ASP A 1 100 ? -11.359 4.945 10.82 1 85.31 100 ASP A C 1
ATOM 815 O O . ASP A 1 100 ? -12.281 4.453 10.164 1 85.31 100 ASP A O 1
ATOM 819 N N . PHE A 1 101 ? -10.227 5.32 10.305 1 89.5 101 PHE A N 1
ATOM 820 C CA . PHE A 1 101 ? -10.023 5.188 8.867 1 89.5 101 PHE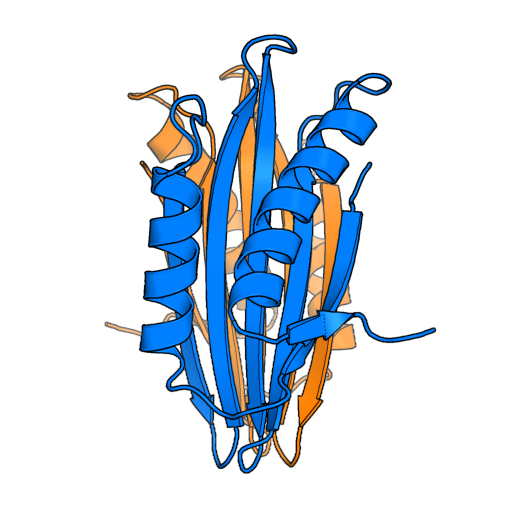 A CA 1
ATOM 821 C C . PHE A 1 101 ? -9.984 3.719 8.453 1 89.5 101 PHE A C 1
ATOM 823 O O . PHE A 1 101 ? -10.594 3.328 7.461 1 89.5 101 PHE A O 1
ATOM 830 N N . ALA A 1 102 ? -9.32 2.855 9.227 1 92.94 102 ALA A N 1
ATOM 831 C CA . ALA A 1 102 ? -9.305 1.42 8.969 1 92.94 102 ALA A CA 1
ATOM 832 C C . ALA A 1 102 ? -10.719 0.847 8.984 1 92.94 102 ALA A C 1
ATOM 834 O O . ALA A 1 102 ? -11.055 -0.022 8.18 1 92.94 102 ALA A O 1
ATOM 835 N N . LYS A 1 103 ? -11.5 1.347 9.875 1 93.06 103 LYS A N 1
ATOM 836 C CA . LYS A 1 103 ? -12.875 0.868 9.992 1 93.06 103 LYS A CA 1
ATOM 837 C C . LYS A 1 103 ? -13.68 1.191 8.734 1 93.06 103 LYS A C 1
ATOM 839 O O . LYS A 1 103 ? -14.547 0.414 8.328 1 93.06 103 LYS A O 1
ATOM 844 N N . PHE A 1 104 ? -13.367 2.344 8.156 1 92.31 104 PHE A N 1
ATOM 845 C CA . PHE A 1 104 ? -14.016 2.654 6.883 1 92.31 104 PHE A CA 1
ATOM 846 C C . PHE A 1 104 ? -13.781 1.539 5.871 1 92.31 104 PHE A C 1
ATOM 848 O O . PHE A 1 104 ? -14.719 1.059 5.238 1 92.31 104 PHE A O 1
ATOM 855 N N . GLY A 1 105 ? -12.547 1.101 5.715 1 95.19 105 GLY A N 1
ATOM 856 C CA . GLY A 1 105 ? -12.219 0.022 4.793 1 95.19 105 GLY A CA 1
ATOM 857 C C . GLY A 1 105 ? -12.859 -1.3 5.176 1 95.19 105 GLY A C 1
ATOM 858 O O . GLY A 1 105 ? -13.406 -2 4.324 1 95.19 105 GLY A O 1
ATOM 859 N N . GLU A 1 106 ? -12.766 -1.567 6.449 1 97 106 GLU A N 1
ATOM 860 C CA . GLU A 1 106 ? -13.344 -2.811 6.953 1 97 106 GLU A CA 1
ATOM 861 C C . GLU A 1 106 ? -14.836 -2.896 6.637 1 97 106 GLU A C 1
ATOM 863 O O . GLU A 1 106 ? -15.312 -3.918 6.145 1 97 106 GLU A O 1
ATOM 868 N N . ASP A 1 107 ? -15.5 -1.812 6.945 1 96.31 107 ASP A N 1
ATOM 869 C CA . ASP A 1 107 ? -16.938 -1.785 6.734 1 96.31 107 ASP A CA 1
ATOM 870 C C . ASP A 1 107 ? -17.281 -1.951 5.258 1 96.31 107 ASP A C 1
ATOM 872 O O . ASP A 1 107 ? -18.25 -2.648 4.91 1 96.31 107 ASP A O 1
ATOM 876 N N . ALA A 1 108 ? -16.594 -1.271 4.43 1 96.38 108 ALA A N 1
ATOM 877 C CA . ALA A 1 108 ? -16.844 -1.386 2.994 1 96.38 108 ALA A CA 1
ATOM 878 C C . ALA A 1 108 ? -16.734 -2.836 2.531 1 96.38 108 ALA A C 1
ATOM 880 O O . ALA A 1 108 ? -17.562 -3.312 1.753 1 96.38 108 ALA A O 1
ATOM 881 N N . LEU A 1 109 ? -15.734 -3.559 2.986 1 97.88 109 LEU A N 1
ATOM 882 C CA . LEU A 1 109 ? -15.508 -4.941 2.574 1 97.88 109 LEU A CA 1
ATOM 883 C C . LEU A 1 109 ? -16.516 -5.875 3.223 1 97.88 109 LEU A C 1
ATOM 885 O O . LEU A 1 109 ? -16.938 -6.863 2.613 1 97.88 109 LEU A O 1
ATOM 889 N N . LYS A 1 110 ? -16.891 -5.586 4.453 1 97.19 110 LYS A N 1
ATOM 890 C CA . LYS A 1 110 ? -17.953 -6.363 5.094 1 97.19 110 LYS A CA 1
ATOM 891 C C . LYS A 1 110 ? -19.234 -6.328 4.27 1 97.19 110 LYS A C 1
ATOM 893 O O . LYS A 1 110 ? -19.938 -7.332 4.16 1 97.19 110 LYS A O 1
ATOM 898 N N . ASN A 1 111 ? -19.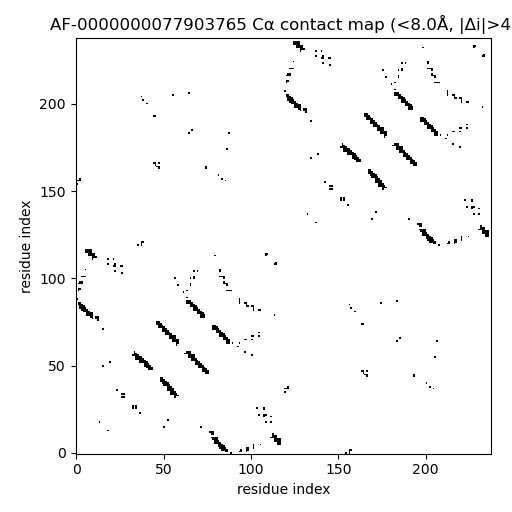5 -5.18 3.756 1 95.5 111 ASN A N 1
ATOM 899 C CA . ASN A 1 111 ? -20.672 -5.02 2.918 1 95.5 111 ASN A CA 1
ATOM 900 C C . ASN A 1 111 ? -20.594 -5.887 1.667 1 95.5 111 ASN A C 1
ATOM 902 O O . ASN A 1 111 ? -21.625 -6.156 1.029 1 95.5 111 ASN A O 1
ATOM 906 N N . LEU A 1 112 ? -19.422 -6.301 1.296 1 95.5 112 LEU A N 1
ATOM 907 C CA . LEU A 1 112 ? -19.219 -7.199 0.164 1 95.5 112 LEU A CA 1
ATOM 908 C C . LEU A 1 112 ? -19.172 -8.648 0.626 1 95.5 112 LEU A C 1
ATOM 910 O O . LEU A 1 112 ? -18.984 -9.562 -0.186 1 95.5 112 LEU A O 1
ATOM 914 N N . GLY A 1 113 ? -19.266 -8.82 1.917 1 95.38 113 GLY A N 1
ATOM 915 C CA . GLY A 1 113 ? -19.312 -10.172 2.451 1 95.38 113 GLY A CA 1
ATOM 916 C C . GLY A 1 113 ? -17.984 -10.641 3.008 1 95.38 113 GLY A C 1
ATOM 917 O O . GLY A 1 113 ? -17.844 -11.812 3.379 1 95.38 113 GLY A O 1
ATOM 918 N N . PHE A 1 114 ? -16.969 -9.781 2.982 1 97.94 114 PHE A N 1
ATOM 919 C CA . PHE A 1 114 ? -15.719 -10.172 3.631 1 97.94 114 PHE A CA 1
ATOM 920 C C . PHE A 1 114 ? -15.914 -10.32 5.133 1 97.94 114 PHE A C 1
ATOM 922 O O . PHE A 1 114 ? -16.734 -9.617 5.734 1 97.94 114 PHE A O 1
ATOM 929 N N . GLN A 1 115 ? -15.078 -11.203 5.688 1 96.81 115 GLN A N 1
ATOM 930 C CA . GLN A 1 115 ? -15.078 -11.414 7.129 1 96.81 115 GLN A CA 1
ATOM 931 C C . GLN A 1 115 ? -13.664 -11.312 7.703 1 96.81 115 GLN A C 1
ATOM 933 O O . GLN A 1 115 ? -12.695 -11.672 7.035 1 96.81 115 GLN A O 1
ATOM 938 N N . GLY A 1 116 ? -13.602 -10.742 8.945 1 92.75 116 GLY A N 1
ATOM 939 C CA . GLY A 1 116 ? -12.305 -10.656 9.602 1 92.75 116 GLY A CA 1
ATOM 940 C C . GLY A 1 116 ? -11.703 -12.008 9.922 1 92.75 116 GLY A C 1
ATOM 941 O O . GLY A 1 116 ? -12.414 -13.016 9.969 1 92.75 116 GLY A O 1
ATOM 942 N N . LYS A 1 117 ? -10.328 -11.914 9.734 1 74.19 117 LYS A N 1
ATOM 943 C CA . LYS A 1 117 ? -9.68 -13.148 10.18 1 74.19 117 LYS A CA 1
ATOM 944 C C . LYS A 1 117 ? -9.93 -13.391 11.664 1 74.19 117 LYS A C 1
ATOM 946 O O . LYS A 1 117 ? -9.734 -12.492 12.484 1 74.19 117 LYS A O 1
ATOM 951 N N . VAL A 1 118 ? -10.719 -14.312 12.016 1 52.12 118 VAL A N 1
ATOM 952 C CA . VAL A 1 118 ? -10.898 -14.734 13.398 1 52.12 118 VAL A CA 1
ATOM 953 C C . VAL A 1 118 ? -9.562 -15.227 13.961 1 52.12 118 VAL A C 1
ATOM 955 O O . VAL A 1 118 ? -8.953 -16.141 13.414 1 52.12 118 VAL A O 1
ATOM 958 N N . ARG A 1 119 ? -8.844 -14.164 14.68 1 42.06 119 ARG A N 1
ATOM 959 C CA . ARG A 1 119 ? -7.785 -14.797 15.461 1 42.06 119 ARG A CA 1
ATOM 960 C C . ARG A 1 119 ? -8.367 -15.68 16.562 1 42.06 119 ARG A C 1
ATOM 962 O O . ARG A 1 119 ? -9.406 -15.352 17.141 1 42.06 119 ARG A O 1
ATOM 969 N N . MET B 1 1 ? -5.328 14.633 -6.855 1 54.41 1 MET B N 1
ATOM 970 C CA . MET B 1 1 ? -4.254 14.641 -5.867 1 54.41 1 MET B CA 1
ATOM 971 C C . MET B 1 1 ? -3 13.969 -6.422 1 54.41 1 MET B C 1
ATOM 973 O O . MET B 1 1 ? -3.076 13.18 -7.363 1 54.41 1 MET B O 1
ATOM 977 N N . ALA B 1 2 ? -1.825 14.672 -5.996 1 67.5 2 ALA B N 1
ATOM 978 C CA . ALA B 1 2 ? -0.521 14.406 -6.594 1 67.5 2 ALA B CA 1
ATOM 979 C C . ALA B 1 2 ? 0.039 13.07 -6.102 1 67.5 2 ALA B C 1
ATOM 981 O O . ALA B 1 2 ? -0.042 12.758 -4.914 1 67.5 2 ALA B O 1
ATOM 982 N N . SER B 1 3 ? 0.109 12.039 -6.98 1 83.25 3 SER B N 1
ATOM 983 C CA . SER B 1 3 ? 0.84 10.812 -6.688 1 83.25 3 SER B CA 1
ATOM 984 C C . SER B 1 3 ? 1.956 10.578 -7.703 1 83.25 3 SER B C 1
ATOM 986 O O . SER B 1 3 ? 1.869 11.039 -8.844 1 83.25 3 SER B O 1
ATOM 988 N N . LYS B 1 4 ? 3.107 10.141 -7.199 1 88.81 4 LYS B N 1
ATOM 989 C CA . LYS B 1 4 ? 4.203 9.672 -8.047 1 88.81 4 LYS B CA 1
ATOM 990 C C . LYS B 1 4 ? 4.301 8.148 -8.031 1 88.81 4 LYS B C 1
ATOM 992 O O . LYS B 1 4 ? 4.328 7.539 -6.961 1 88.81 4 LYS B O 1
ATOM 997 N N . LYS B 1 5 ? 4.34 7.547 -9.227 1 93.94 5 LYS B N 1
ATOM 998 C CA . LYS B 1 5 ? 4.402 6.094 -9.359 1 93.94 5 LYS B CA 1
ATOM 999 C C . LYS B 1 5 ? 5.625 5.668 -10.164 1 93.94 5 LYS B C 1
ATOM 1001 O O . LYS B 1 5 ? 5.938 6.273 -11.195 1 93.94 5 LYS B O 1
ATOM 1006 N N . VAL B 1 6 ? 6.305 4.625 -9.656 1 95.25 6 VAL B N 1
ATOM 1007 C CA . VAL B 1 6 ? 7.457 4.055 -10.344 1 95.25 6 VAL B CA 1
ATOM 1008 C C . VAL B 1 6 ? 7.355 2.531 -10.352 1 95.25 6 VAL B C 1
ATOM 1010 O O . VAL B 1 6 ? 6.992 1.921 -9.344 1 95.25 6 VAL B O 1
ATOM 1013 N N . GLU B 1 7 ? 7.551 1.902 -11.508 1 97.31 7 GLU B N 1
ATOM 1014 C CA . GLU B 1 7 ? 7.648 0.451 -11.633 1 97.31 7 GLU B CA 1
ATOM 1015 C C . GLU B 1 7 ? 9.078 0.019 -11.953 1 97.31 7 GLU B C 1
ATOM 1017 O O . GLU B 1 7 ? 9.719 0.595 -12.836 1 97.31 7 GLU B O 1
ATOM 1022 N N . MET B 1 8 ? 9.586 -0.975 -11.211 1 98.25 8 MET B N 1
ATOM 1023 C CA . MET B 1 8 ? 10.961 -1.433 -11.375 1 98.25 8 MET B CA 1
ATOM 1024 C C . MET B 1 8 ? 11.031 -2.955 -11.43 1 98.25 8 MET B C 1
ATOM 1026 O O . MET B 1 8 ? 10.102 -3.635 -10.984 1 98.25 8 MET B O 1
ATOM 1030 N N . TYR B 1 9 ? 12.117 -3.455 -11.969 1 98 9 TYR B N 1
ATOM 1031 C CA . TYR B 1 9 ? 12.375 -4.891 -12.031 1 98 9 TYR B CA 1
ATOM 1032 C C . TYR B 1 9 ? 13.789 -5.215 -11.578 1 98 9 TYR B C 1
ATOM 1034 O O . TYR B 1 9 ? 14.727 -4.457 -11.844 1 98 9 TYR B O 1
ATOM 1042 N N . ALA B 1 10 ? 13.883 -6.375 -10.938 1 97.06 10 ALA B N 1
ATOM 1043 C CA . ALA B 1 10 ? 15.188 -6.789 -10.414 1 97.06 10 ALA B CA 1
ATOM 1044 C C . ALA B 1 10 ? 15.984 -7.547 -11.469 1 97.06 10 ALA B C 1
ATOM 1046 O O . ALA B 1 10 ? 15.43 -8.359 -12.219 1 97.06 10 ALA B O 1
ATOM 1047 N N . LYS B 1 11 ? 17.281 -7.371 -11.43 1 94.06 11 LYS B N 1
ATOM 1048 C CA . LYS B 1 11 ? 18.156 -8.117 -12.312 1 94.06 11 LYS B CA 1
ATOM 1049 C C . LYS B 1 11 ? 18.531 -9.469 -11.711 1 94.06 11 LYS B C 1
ATOM 1051 O O . LYS B 1 11 ? 18.859 -10.414 -12.438 1 94.06 11 LYS B O 1
ATOM 1056 N N . LYS B 1 12 ? 18.594 -9.438 -10.469 1 95.5 12 LYS B N 1
ATOM 1057 C CA . LYS B 1 12 ? 18.859 -10.664 -9.719 1 95.5 12 LYS B CA 1
ATOM 1058 C C . LYS B 1 12 ? 17.844 -10.844 -8.594 1 95.5 12 LYS B C 1
ATOM 1060 O O . LYS B 1 12 ? 17.219 -9.883 -8.148 1 95.5 12 LYS B O 1
ATOM 1065 N N . ARG B 1 13 ? 17.75 -12.117 -8.148 1 96.94 13 ARG B N 1
ATOM 1066 C CA . ARG B 1 13 ? 16.766 -12.438 -7.117 1 96.94 13 ARG B CA 1
ATOM 1067 C C . ARG B 1 13 ? 17.359 -12.281 -5.723 1 96.94 13 ARG B C 1
ATOM 1069 O O . ARG B 1 13 ? 18.484 -12.711 -5.473 1 96.94 13 ARG B O 1
ATOM 1076 N N . TYR B 1 14 ? 16.625 -11.641 -4.844 1 97.69 14 TYR B N 1
ATOM 1077 C CA . TYR B 1 14 ? 16.938 -11.547 -3.42 1 97.69 14 TYR B CA 1
ATOM 1078 C C . TYR B 1 14 ? 15.781 -12.094 -2.582 1 97.69 14 TYR B C 1
ATOM 1080 O O . TYR B 1 14 ? 14.641 -12.148 -3.043 1 97.69 14 TYR B O 1
ATOM 1088 N N . GLU B 1 15 ? 16.188 -12.547 -1.436 1 97.75 15 GLU B N 1
ATOM 1089 C CA . GLU B 1 15 ? 15.094 -12.773 -0.498 1 97.75 15 GLU B CA 1
ATOM 1090 C C . GLU B 1 15 ? 14.367 -11.469 -0.175 1 97.75 15 GLU B C 1
ATOM 1092 O O . GLU B 1 15 ? 15 -10.422 -0.003 1 97.75 15 GLU B O 1
ATOM 1097 N N . LEU B 1 16 ? 13 -11.547 -0.084 1 98 16 LEU B N 1
ATOM 1098 C CA . LEU B 1 16 ? 12.227 -10.328 0.131 1 98 16 LEU B CA 1
ATOM 1099 C C . LEU B 1 16 ? 12.641 -9.641 1.426 1 98 16 LEU B C 1
ATOM 1101 O O . LEU B 1 16 ? 12.711 -8.414 1.485 1 98 16 LEU B O 1
ATOM 1105 N N . ASP B 1 17 ? 12.922 -10.359 2.461 1 97.62 17 ASP B N 1
ATOM 1106 C CA . ASP B 1 17 ? 13.352 -9.789 3.732 1 97.62 17 ASP B CA 1
ATOM 1107 C C . ASP B 1 17 ? 14.664 -9.023 3.572 1 97.62 17 ASP B C 1
ATOM 1109 O O . ASP B 1 17 ? 14.883 -8.008 4.23 1 97.62 17 ASP B O 1
ATOM 1113 N N . GLU B 1 18 ? 15.508 -9.523 2.752 1 97.81 18 GLU B N 1
ATOM 1114 C CA . GLU B 1 18 ? 16.766 -8.828 2.469 1 97.81 18 GLU B CA 1
ATOM 1115 C C . GLU B 1 18 ? 16.5 -7.477 1.799 1 97.81 18 GLU B C 1
ATOM 1117 O O . GLU B 1 18 ? 17.141 -6.48 2.139 1 97.81 18 GLU B O 1
ATOM 1122 N N . ILE B 1 19 ? 15.641 -7.539 0.834 1 98.38 19 ILE B N 1
ATOM 1123 C CA . ILE B 1 19 ? 15.305 -6.301 0.141 1 98.38 19 ILE B CA 1
ATOM 1124 C C . ILE B 1 19 ? 14.75 -5.285 1.138 1 98.38 19 ILE B C 1
ATOM 1126 O O . ILE B 1 19 ? 15.172 -4.129 1.161 1 98.38 19 ILE B O 1
ATOM 1130 N N . LYS B 1 20 ? 13.82 -5.723 1.958 1 98.56 20 LYS B N 1
ATOM 1131 C CA . LYS B 1 20 ? 13.234 -4.867 2.988 1 98.56 20 LYS B CA 1
ATOM 1132 C C . LYS B 1 20 ? 14.32 -4.25 3.869 1 98.56 20 LYS B C 1
ATOM 1134 O O . LYS B 1 20 ? 14.328 -3.035 4.09 1 98.56 20 LYS B O 1
ATOM 1139 N N . ASN B 1 21 ? 15.188 -5.039 4.363 1 98 21 ASN B N 1
ATOM 1140 C CA . ASN B 1 21 ? 16.234 -4.57 5.266 1 98 21 ASN B CA 1
ATOM 1141 C C . ASN B 1 21 ? 17.156 -3.562 4.582 1 98 21 ASN B C 1
ATOM 1143 O O . ASN B 1 21 ? 17.562 -2.574 5.195 1 98 21 ASN B O 1
ATOM 1147 N N . LYS B 1 22 ? 17.453 -3.834 3.402 1 96.94 22 LYS B N 1
ATOM 1148 C CA . LYS B 1 22 ? 18.312 -2.92 2.658 1 96.94 22 LYS B CA 1
ATOM 1149 C C . LYS B 1 22 ? 17.625 -1.578 2.43 1 96.94 22 LYS B C 1
ATOM 1151 O O . LYS B 1 22 ? 18.266 -0.523 2.525 1 96.94 22 LYS B O 1
ATOM 1156 N N . ILE B 1 23 ? 16.375 -1.647 2.064 1 97.75 23 ILE B N 1
ATOM 1157 C CA . ILE B 1 23 ? 15.625 -0.413 1.891 1 97.75 23 ILE B CA 1
ATOM 1158 C C . ILE B 1 23 ? 15.648 0.396 3.186 1 97.75 23 ILE B C 1
ATOM 1160 O O . ILE B 1 23 ? 15.953 1.59 3.172 1 97.75 23 ILE B O 1
ATOM 1164 N N . LYS B 1 24 ? 15.352 -0.248 4.258 1 96.75 24 LYS B N 1
ATOM 1165 C CA . LYS B 1 24 ? 15.336 0.423 5.555 1 96.75 24 LYS B CA 1
ATOM 1166 C C . LYS B 1 24 ? 16.703 1.015 5.879 1 96.75 24 LYS B C 1
ATOM 1168 O O . LYS B 1 24 ? 16.797 2.133 6.387 1 96.75 24 LYS B O 1
ATOM 1173 N N . GLU B 1 25 ? 17.703 0.301 5.598 1 95.88 25 GLU B N 1
ATOM 1174 C CA . GLU B 1 25 ? 19.062 0.776 5.82 1 95.88 25 GLU B CA 1
ATOM 1175 C C . GLU B 1 25 ? 19.359 2.031 5.004 1 95.88 25 GLU B C 1
ATOM 1177 O O . GLU B 1 25 ? 19.969 2.975 5.5 1 95.88 25 GLU B O 1
ATOM 1182 N N . GLU B 1 26 ? 18.953 1.942 3.756 1 94.94 26 GLU B N 1
ATOM 1183 C CA . GLU B 1 26 ? 19.172 3.092 2.881 1 94.94 26 GLU B CA 1
ATOM 1184 C C . GLU B 1 26 ? 18.438 4.324 3.393 1 94.94 26 GLU B C 1
ATOM 1186 O O . GLU B 1 26 ? 18.953 5.441 3.301 1 94.94 26 GLU B O 1
ATOM 1191 N N . PHE B 1 27 ? 17.234 4.113 3.906 1 94.25 27 PHE B N 1
ATOM 1192 C CA . PHE B 1 27 ? 16.484 5.234 4.453 1 94.25 27 PHE B CA 1
ATOM 1193 C C . PHE B 1 27 ? 17.156 5.777 5.707 1 94.25 27 PHE B C 1
ATOM 1195 O O . PHE B 1 27 ? 17.188 6.992 5.922 1 94.25 27 PHE B O 1
ATOM 1202 N N . ASP B 1 28 ? 17.688 4.977 6.523 1 91.06 28 ASP B N 1
ATOM 1203 C CA . ASP B 1 28 ? 18.344 5.355 7.773 1 91.06 28 ASP B CA 1
ATOM 1204 C C . ASP B 1 28 ? 19.609 6.148 7.504 1 91.06 28 ASP B C 1
ATOM 1206 O O . ASP B 1 28 ? 20.016 6.973 8.328 1 91.06 28 ASP B O 1
ATOM 1210 N N . LYS B 1 29 ? 20.219 5.863 6.441 1 89.94 29 LYS B N 1
ATOM 1211 C CA . LYS B 1 29 ? 21.453 6.562 6.082 1 89.94 29 LYS B CA 1
ATOM 1212 C C . LYS B 1 29 ? 21.172 8.016 5.711 1 89.94 29 LYS B C 1
ATOM 1214 O O . LYS B 1 29 ? 22.078 8.844 5.703 1 89.94 29 LYS B O 1
ATOM 1219 N N . ARG B 1 30 ? 19.969 8.219 5.492 1 82.81 30 ARG B N 1
ATOM 1220 C CA . ARG B 1 30 ? 19.625 9.586 5.117 1 82.81 30 ARG B CA 1
ATOM 1221 C C . ARG B 1 30 ? 19.422 10.453 6.352 1 82.81 30 ARG B C 1
ATOM 1223 O O . ARG B 1 30 ? 18.406 10.336 7.039 1 82.81 30 ARG B O 1
ATOM 1230 N N . LYS B 1 31 ? 20.594 10.984 6.969 1 66.69 31 LYS B N 1
ATOM 1231 C CA . LYS B 1 31 ? 20.75 11.703 8.234 1 66.69 31 LYS B CA 1
ATOM 1232 C C . LYS B 1 31 ? 19.578 12.656 8.469 1 66.69 31 LYS B C 1
ATOM 1234 O O . LYS B 1 31 ? 19.172 12.883 9.609 1 66.69 31 LYS B O 1
ATOM 1239 N N . PHE B 1 32 ? 19.047 13.055 7.594 1 61.56 32 PHE B N 1
ATOM 1240 C CA . PHE B 1 32 ? 18.094 14.141 7.805 1 61.56 32 PHE B CA 1
ATOM 1241 C C . PHE B 1 32 ? 16.719 13.758 7.289 1 61.56 32 PHE B C 1
ATOM 1243 O O . PHE B 1 32 ? 15.859 14.625 7.105 1 61.56 32 PHE B O 1
ATOM 1250 N N . SER B 1 33 ? 16.562 12.461 7.262 1 70.62 33 SER B N 1
ATOM 1251 C CA . SER B 1 33 ? 15.203 12.117 6.836 1 70.62 33 SER B CA 1
ATOM 1252 C C . SER B 1 33 ? 14.328 11.727 8.023 1 70.62 33 SER B C 1
ATOM 1254 O O . SER B 1 33 ? 14.836 11.211 9.023 1 70.62 33 SER B O 1
ATOM 1256 N N . ASP B 1 34 ? 13.18 12.227 8.102 1 81 34 ASP B N 1
ATOM 1257 C CA . ASP B 1 34 ? 12.156 11.883 9.094 1 81 34 ASP B CA 1
ATOM 1258 C C . ASP B 1 34 ? 11.312 10.703 8.625 1 81 34 ASP B C 1
ATOM 1260 O O . ASP B 1 34 ? 10.156 10.562 9.023 1 81 34 ASP B O 1
ATOM 1264 N N . VAL B 1 35 ? 12.023 9.891 7.746 1 89.62 35 VAL B N 1
ATOM 1265 C CA . VAL B 1 35 ? 11.258 8.773 7.203 1 89.62 35 VAL B CA 1
ATOM 1266 C C . VAL B 1 35 ? 11.055 7.711 8.281 1 89.62 35 VAL B C 1
ATOM 1268 O O . VAL B 1 35 ? 12.016 7.309 8.953 1 89.62 35 VAL B O 1
ATOM 1271 N N . GLU B 1 36 ? 9.852 7.332 8.492 1 91.06 36 GLU B N 1
ATOM 1272 C CA . GLU B 1 36 ? 9.508 6.277 9.445 1 91.06 36 GLU B CA 1
ATOM 1273 C C . GLU B 1 36 ? 8.891 5.074 8.734 1 91.06 36 GLU B C 1
ATOM 1275 O O . GLU B 1 36 ? 7.992 5.23 7.91 1 91.06 36 GLU B O 1
ATOM 1280 N N . PHE B 1 37 ? 9.383 3.842 9.07 1 94 37 PHE B N 1
ATOM 1281 C CA . PHE B 1 37 ? 8.703 2.613 8.68 1 94 37 PHE B CA 1
ATOM 1282 C C . PHE B 1 37 ? 7.434 2.414 9.492 1 94 37 PHE B C 1
ATOM 1284 O O . PHE B 1 37 ? 7.473 2.441 10.727 1 94 37 PHE B O 1
ATOM 1291 N N . LYS B 1 38 ? 6.332 2.26 8.805 1 93.44 38 LYS B N 1
ATOM 1292 C CA . LYS B 1 38 ? 5.062 2.215 9.531 1 93.44 38 LYS B CA 1
ATOM 1293 C C . LYS B 1 38 ? 4.559 0.78 9.664 1 93.44 38 LYS B C 1
ATOM 1295 O O . LYS B 1 38 ? 4.156 0.355 10.75 1 93.44 38 LYS B O 1
ATOM 1300 N N . ASP B 1 39 ? 4.547 -0.013 8.633 1 95.88 39 ASP B N 1
ATOM 1301 C CA . ASP B 1 39 ? 3.98 -1.359 8.664 1 95.88 39 ASP B CA 1
ATOM 1302 C C . ASP B 1 39 ? 4.328 -2.131 7.395 1 95.88 39 ASP B C 1
ATOM 1304 O O . ASP B 1 39 ? 4.988 -1.597 6.5 1 95.88 39 ASP B O 1
ATOM 1308 N N . GLU B 1 40 ? 3.959 -3.441 7.344 1 98.19 40 GLU B N 1
ATOM 1309 C CA . GLU B 1 40 ? 4.184 -4.285 6.176 1 98.19 40 GLU B CA 1
ATOM 1310 C C . GLU B 1 40 ? 3.098 -5.352 6.051 1 98.19 40 GLU B C 1
ATOM 1312 O O . GLU B 1 40 ? 2.396 -5.648 7.02 1 98.19 40 GLU B O 1
ATOM 1317 N N . ILE B 1 41 ? 2.848 -5.836 4.867 1 98 41 ILE B N 1
ATOM 1318 C CA . ILE B 1 41 ? 2.049 -7.02 4.566 1 98 41 ILE B CA 1
ATOM 1319 C C . ILE B 1 41 ? 2.896 -8.031 3.801 1 98 41 ILE B C 1
ATOM 1321 O O . ILE B 1 41 ? 3.598 -7.676 2.852 1 98 41 ILE B O 1
ATOM 1325 N N . ILE B 1 42 ? 2.916 -9.266 4.281 1 98.06 42 ILE B N 1
ATOM 1326 C CA . ILE B 1 42 ? 3.557 -10.352 3.549 1 98.06 42 ILE B CA 1
ATOM 1327 C C . ILE B 1 42 ? 2.504 -11.367 3.109 1 98.06 42 ILE B C 1
ATOM 1329 O O . ILE B 1 42 ? 1.699 -11.828 3.922 1 98.06 42 ILE B O 1
ATOM 1333 N N . ARG B 1 43 ? 2.484 -11.664 1.807 1 97.69 43 ARG B N 1
ATOM 1334 C CA . ARG B 1 43 ? 1.593 -12.68 1.265 1 97.69 43 ARG B CA 1
ATOM 1335 C C . ARG B 1 43 ? 2.361 -13.68 0.408 1 97.69 43 ARG B C 1
ATOM 1337 O O . ARG B 1 43 ? 3.145 -13.289 -0.46 1 97.69 43 ARG B O 1
ATOM 1344 N N . GLU B 1 44 ? 2.178 -14.898 0.738 1 97.62 44 GLU B N 1
ATOM 1345 C CA . GLU B 1 44 ? 2.686 -15.992 -0.087 1 97.62 44 GLU B CA 1
ATOM 1346 C C . GLU B 1 44 ? 1.549 -16.875 -0.605 1 97.62 44 GLU B C 1
ATOM 1348 O O . GLU B 1 44 ? 0.915 -17.594 0.166 1 97.62 44 GLU B O 1
ATOM 1353 N N . LEU B 1 45 ? 1.304 -16.812 -1.895 1 97.44 45 LEU B N 1
ATOM 1354 C CA . LEU B 1 45 ? 0.217 -17.531 -2.551 1 97.44 45 LEU B CA 1
ATOM 1355 C C . LEU B 1 45 ? 0.73 -18.312 -3.758 1 97.44 45 LEU B C 1
ATOM 1357 O O . LEU B 1 45 ? 1.081 -17.719 -4.781 1 97.44 45 LEU B O 1
ATOM 1361 N N . GLY B 1 46 ? 0.719 -19.625 -3.711 1 96.31 46 GLY B N 1
ATOM 1362 C CA . GLY B 1 46 ? 1.311 -20.406 -4.781 1 96.31 46 GLY B CA 1
ATOM 1363 C C . GLY B 1 46 ? 2.764 -20.062 -5.047 1 96.31 46 GLY B C 1
ATOM 1364 O O . GLY B 1 46 ? 3.584 -20.062 -4.125 1 96.31 46 GLY B O 1
ATOM 1365 N N . ASP B 1 47 ? 3.041 -19.688 -6.316 1 97.06 47 ASP B N 1
ATOM 1366 C CA . ASP B 1 47 ? 4.414 -19.375 -6.695 1 97.06 47 ASP B CA 1
ATOM 1367 C C . ASP B 1 47 ? 4.676 -17.875 -6.574 1 97.06 47 ASP B C 1
ATOM 1369 O O . ASP B 1 47 ? 5.711 -17.375 -7.027 1 97.06 47 ASP B O 1
ATOM 1373 N N . THR B 1 48 ? 3.725 -17.203 -5.945 1 98 48 THR B N 1
ATOM 1374 C CA . THR B 1 48 ? 3.844 -15.75 -5.859 1 98 48 THR B CA 1
ATOM 1375 C C . THR B 1 48 ? 4.094 -15.312 -4.418 1 98 48 THR B C 1
ATOM 1377 O O . THR B 1 48 ? 3.471 -15.828 -3.488 1 98 48 THR B O 1
ATOM 1380 N N . LYS B 1 49 ? 5.051 -14.422 -4.246 1 98.31 49 LYS B N 1
ATOM 1381 C CA . LYS B 1 49 ? 5.273 -13.727 -2.982 1 98.31 49 LYS B CA 1
ATOM 1382 C C . LYS B 1 49 ? 5.082 -12.219 -3.145 1 98.31 49 LYS B C 1
ATOM 1384 O O . LYS B 1 49 ? 5.52 -11.633 -4.141 1 98.31 49 LYS B O 1
ATOM 1389 N N . THR B 1 50 ? 4.41 -11.648 -2.248 1 98.56 50 THR B N 1
ATOM 1390 C CA . THR B 1 50 ? 4.219 -10.203 -2.229 1 98.56 50 THR B CA 1
ATOM 1391 C C . THR B 1 50 ? 4.594 -9.625 -0.868 1 98.56 50 THR B C 1
ATOM 1393 O O . THR B 1 50 ? 4.215 -10.164 0.17 1 98.56 50 THR B O 1
ATOM 1396 N N . LEU B 1 51 ? 5.398 -8.641 -0.863 1 98.81 51 LEU B N 1
ATOM 1397 C CA . LEU B 1 51 ? 5.738 -7.852 0.316 1 98.81 51 LEU B CA 1
ATOM 1398 C C . LEU B 1 51 ? 5.383 -6.383 0.106 1 98.81 51 LEU B C 1
ATOM 1400 O O . LEU B 1 51 ? 5.883 -5.746 -0.826 1 98.81 51 LEU B O 1
ATOM 1404 N N . LEU B 1 52 ? 4.492 -5.91 0.917 1 98.81 52 LEU B N 1
ATOM 1405 C CA . LEU B 1 52 ? 4.109 -4.5 0.912 1 98.81 52 LEU B CA 1
ATOM 1406 C C . LEU B 1 52 ? 4.75 -3.762 2.082 1 98.81 52 LEU B C 1
ATOM 1408 O O . LEU B 1 52 ? 4.656 -4.203 3.229 1 98.81 52 LEU B O 1
ATOM 1412 N N . LEU B 1 53 ? 5.418 -2.682 1.735 1 98.56 53 LEU B N 1
ATOM 1413 C CA . LEU B 1 53 ? 6.039 -1.826 2.74 1 98.56 53 LEU B CA 1
ATOM 1414 C C . LEU B 1 53 ? 5.41 -0.437 2.736 1 98.56 53 LEU B C 1
ATOM 1416 O O . LEU B 1 53 ? 5.184 0.144 1.673 1 98.56 53 LEU B O 1
ATOM 1420 N N . ILE B 1 54 ? 5.141 0.067 3.936 1 97.06 54 ILE B N 1
ATOM 1421 C CA . ILE B 1 54 ? 4.582 1.408 4.074 1 97.06 54 ILE B CA 1
ATOM 1422 C C . ILE B 1 54 ? 5.52 2.27 4.922 1 97.06 54 ILE B C 1
ATOM 1424 O O . ILE B 1 54 ? 5.895 1.88 6.031 1 97.06 54 ILE B O 1
ATOM 1428 N N . PHE B 1 55 ? 5.883 3.393 4.355 1 94.06 55 PHE B N 1
ATOM 1429 C CA . PHE B 1 55 ? 6.688 4.395 5.043 1 94.06 55 PHE B CA 1
ATOM 1430 C C . PHE B 1 55 ? 5.957 5.734 5.09 1 94.06 55 PHE B C 1
ATOM 1432 O O . PHE B 1 55 ? 5.102 6.012 4.25 1 94.06 55 PHE B O 1
ATOM 1439 N N . GLU B 1 56 ? 6.352 6.527 6.043 1 90.38 56 GLU B N 1
ATOM 1440 C CA . GLU B 1 56 ? 5.879 7.902 6.129 1 90.38 56 GLU B CA 1
ATOM 1441 C C . GLU B 1 56 ? 7.031 8.875 6.371 1 90.38 56 GLU B C 1
ATOM 1443 O O . GLU B 1 56 ? 8.031 8.508 6.992 1 90.38 56 GLU B O 1
ATOM 1448 N N . ASN B 1 57 ? 6.797 10.078 5.781 1 86.44 57 ASN B N 1
ATOM 1449 C CA . ASN B 1 57 ? 7.766 11.156 5.953 1 86.44 57 ASN B CA 1
ATOM 1450 C C . ASN B 1 57 ? 7.078 12.492 6.238 1 86.44 57 ASN B C 1
ATOM 1452 O O . ASN B 1 57 ? 6.09 12.836 5.586 1 86.44 57 ASN B O 1
ATOM 1456 N N . TRP B 1 58 ? 7.531 13.164 7.258 1 79.31 58 TRP B N 1
ATOM 1457 C CA . TRP B 1 58 ? 7.117 14.539 7.504 1 79.31 58 TRP B CA 1
ATOM 1458 C C . TRP B 1 58 ? 8.102 15.523 6.887 1 79.31 58 TRP B C 1
ATOM 1460 O O . TRP B 1 58 ? 9.289 15.523 7.227 1 79.31 58 TRP B O 1
ATOM 1470 N N . PHE B 1 59 ? 7.5 16.297 6.02 1 72.62 59 PHE B N 1
ATOM 1471 C CA . PHE B 1 59 ? 8.336 17.328 5.414 1 72.62 59 PHE B CA 1
ATOM 1472 C C . PHE B 1 59 ? 8.227 18.625 6.188 1 72.62 59 PHE B C 1
ATOM 1474 O O . PHE B 1 59 ? 7.258 19.375 6.023 1 72.62 59 PHE B O 1
ATOM 1481 N N . LEU B 1 60 ? 9.227 18.969 6.867 1 66.38 60 LEU B N 1
ATOM 1482 C CA . LEU B 1 60 ? 9.242 20.109 7.766 1 66.38 60 LEU B CA 1
ATOM 1483 C C . LEU B 1 60 ? 9.07 21.422 6.988 1 66.38 60 LEU B C 1
ATOM 1485 O O . LEU B 1 60 ? 8.336 22.312 7.418 1 66.38 60 LEU B O 1
ATOM 1489 N N . ARG B 1 61 ? 9.711 21.438 5.93 1 66.06 61 ARG B N 1
ATOM 1490 C CA . ARG B 1 61 ? 9.727 22.688 5.184 1 66.06 61 ARG B CA 1
ATOM 1491 C C . ARG B 1 61 ? 8.32 23.078 4.723 1 66.06 61 ARG B C 1
ATOM 1493 O O . ARG B 1 61 ? 7.941 24.234 4.766 1 66.06 61 ARG B O 1
ATOM 1500 N N . THR B 1 62 ? 7.566 22.062 4.348 1 65.38 62 THR B N 1
ATOM 1501 C CA . THR B 1 62 ? 6.242 22.328 3.803 1 65.38 62 THR B CA 1
ATOM 1502 C C . THR B 1 62 ? 5.16 22.016 4.832 1 65.38 62 THR B C 1
ATOM 1504 O O . THR B 1 62 ? 4.008 22.422 4.672 1 65.38 62 THR B O 1
ATOM 1507 N N . GLY B 1 63 ? 5.613 21.469 5.941 1 66.81 63 GLY B N 1
ATOM 1508 C CA . GLY B 1 63 ? 4.633 21.047 6.93 1 66.81 63 GLY B CA 1
ATOM 1509 C C . GLY B 1 63 ? 3.68 19.984 6.414 1 66.81 63 GLY B C 1
ATOM 1510 O O . GLY B 1 63 ? 2.533 19.906 6.863 1 66.81 63 GLY B O 1
ATOM 1511 N N . SER B 1 64 ? 4.215 19.219 5.328 1 69.75 64 SER B N 1
ATOM 1512 C CA . SER B 1 64 ? 3.338 18.234 4.727 1 69.75 64 SER B CA 1
ATOM 1513 C C . SER B 1 64 ? 3.795 16.812 5.062 1 69.75 64 SER B C 1
ATOM 1515 O O . SER B 1 64 ? 4.957 16.594 5.41 1 69.75 64 SER B O 1
ATOM 1517 N N . TYR B 1 65 ? 2.855 16 5.141 1 76.44 65 TYR B N 1
ATOM 1518 C CA . TYR B 1 65 ? 3.109 14.578 5.316 1 76.44 65 TYR B CA 1
ATOM 1519 C C . TYR B 1 65 ? 2.98 13.836 3.99 1 76.44 65 TYR B C 1
ATOM 1521 O O . TYR B 1 65 ? 2.131 14.172 3.162 1 76.44 65 TYR B O 1
ATOM 1529 N N . ALA B 1 66 ? 3.902 12.922 3.818 1 85.62 66 ALA B N 1
ATOM 1530 C CA . ALA B 1 66 ? 3.809 12.062 2.643 1 85.62 66 ALA B CA 1
ATOM 1531 C C . ALA B 1 66 ? 3.896 10.586 3.031 1 85.62 66 ALA B C 1
ATOM 1533 O O . ALA B 1 66 ? 4.488 10.242 4.059 1 85.62 66 ALA B O 1
ATOM 1534 N N . SER B 1 67 ? 3.227 9.773 2.289 1 90.62 67 SER B N 1
ATOM 1535 C CA . SER B 1 67 ? 3.281 8.32 2.441 1 90.62 67 SER B CA 1
ATOM 1536 C C . SER B 1 67 ? 3.982 7.668 1.256 1 90.62 67 SER B C 1
ATOM 1538 O O . SER B 1 67 ? 3.785 8.07 0.109 1 90.62 67 SER B O 1
ATOM 1540 N N . LEU B 1 68 ? 4.809 6.742 1.543 1 94.56 68 LEU B N 1
ATOM 1541 C CA . LEU B 1 68 ? 5.469 5.926 0.53 1 94.56 68 LEU B CA 1
ATOM 1542 C C . LEU B 1 68 ? 5.086 4.457 0.677 1 94.56 68 LEU B C 1
ATOM 1544 O O . LEU B 1 68 ? 5.27 3.867 1.743 1 94.56 68 LEU B O 1
ATOM 1548 N N . VAL B 1 69 ? 4.566 3.898 -0.373 1 97.81 69 VAL B N 1
ATOM 1549 C CA . VAL B 1 69 ? 4.219 2.484 -0.439 1 97.81 69 VAL B CA 1
ATOM 1550 C C . VAL B 1 69 ? 5.105 1.78 -1.465 1 97.81 69 VAL B C 1
ATOM 1552 O O . VAL B 1 69 ? 5.234 2.24 -2.602 1 97.81 69 VAL B O 1
ATOM 1555 N N . ILE B 1 70 ? 5.75 0.73 -1.05 1 98.62 70 ILE B N 1
ATOM 1556 C CA . ILE B 1 70 ? 6.539 -0.113 -1.942 1 98.62 70 ILE B CA 1
ATOM 1557 C C . ILE B 1 70 ? 5.977 -1.532 -1.941 1 98.62 70 ILE B C 1
ATOM 1559 O O . ILE B 1 70 ? 5.945 -2.193 -0.899 1 98.62 70 ILE B O 1
ATOM 1563 N N . MET B 1 71 ? 5.527 -2.002 -3.072 1 98.81 71 MET B N 1
ATOM 1564 C CA . MET B 1 71 ? 5.078 -3.383 -3.211 1 98.81 71 MET B CA 1
ATOM 1565 C C . MET B 1 71 ? 6.086 -4.207 -4.004 1 98.81 71 MET B C 1
ATOM 1567 O O . MET B 1 71 ? 6.289 -3.971 -5.195 1 98.81 71 MET B O 1
ATOM 1571 N N . LEU B 1 72 ? 6.684 -5.113 -3.338 1 98.75 72 LEU B N 1
ATOM 1572 C CA . LEU B 1 72 ? 7.57 -6.086 -3.965 1 98.75 72 LEU B CA 1
ATOM 1573 C C . LEU B 1 72 ? 6.805 -7.344 -4.363 1 98.75 72 LEU B C 1
ATOM 1575 O O . LEU B 1 72 ? 6.07 -7.91 -3.555 1 98.75 72 LEU B O 1
ATOM 1579 N N . SER B 1 73 ? 6.961 -7.742 -5.586 1 98.56 73 SER B N 1
ATOM 1580 C CA . SER B 1 73 ? 6.324 -8.953 -6.098 1 98.56 73 SER B CA 1
ATOM 1581 C C . SER B 1 73 ? 7.355 -9.93 -6.645 1 98.56 73 SER B C 1
ATO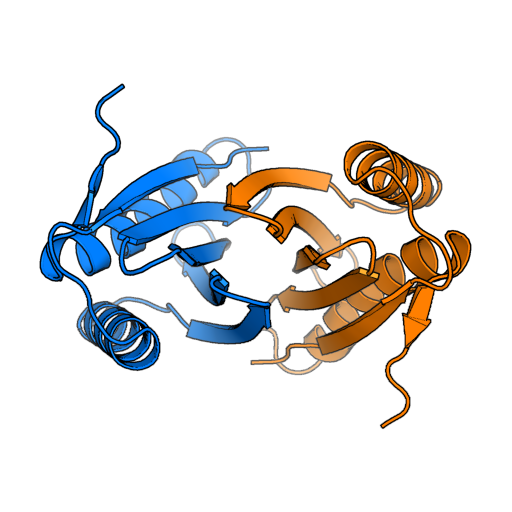M 1583 O O . SER B 1 73 ? 8.297 -9.523 -7.328 1 98.56 73 SER B O 1
ATOM 1585 N N . GLU B 1 74 ? 7.16 -11.133 -6.277 1 98.56 74 GLU B N 1
ATOM 1586 C CA . GLU B 1 74 ? 8 -12.195 -6.809 1 98.56 74 GLU B CA 1
ATOM 1587 C C . GLU B 1 74 ? 7.16 -13.312 -7.426 1 98.56 74 GLU B C 1
ATOM 1589 O O . GLU B 1 74 ? 6.195 -13.773 -6.812 1 98.56 74 GLU B O 1
ATOM 1594 N N . TYR B 1 75 ? 7.445 -13.742 -8.633 1 98.12 75 TYR B N 1
ATOM 1595 C CA . TYR B 1 75 ? 6.832 -14.875 -9.312 1 98.12 75 TYR B CA 1
ATOM 1596 C C . TYR B 1 75 ? 7.883 -15.727 -10.008 1 98.12 75 TYR B C 1
ATOM 1598 O O . TYR B 1 75 ? 8.547 -15.266 -10.945 1 98.12 75 TYR B O 1
ATOM 1606 N N . GLN B 1 76 ? 8.016 -16.969 -9.531 1 96.56 76 GLN B N 1
ATOM 1607 C CA . GLN B 1 76 ? 8.953 -17.922 -10.117 1 96.56 76 GLN B CA 1
ATOM 1608 C C . GLN B 1 76 ? 10.352 -17.328 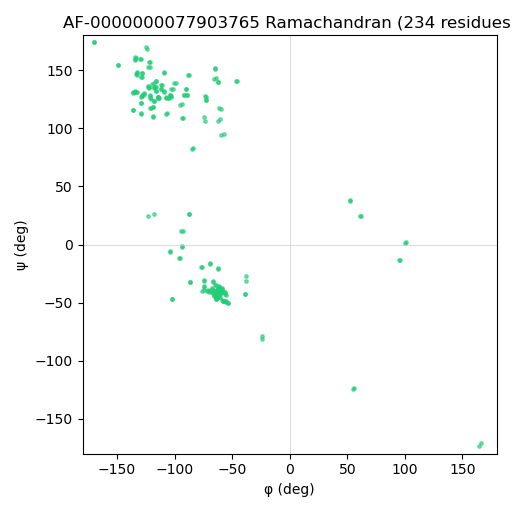-10.219 1 96.56 76 GLN B C 1
ATOM 1610 O O . GLN B 1 76 ? 11 -17.406 -11.266 1 96.56 76 GLN B O 1
ATOM 1615 N N . GLY B 1 77 ? 10.727 -16.578 -9.219 1 94.75 77 GLY B N 1
ATOM 1616 C CA . GLY B 1 77 ? 12.086 -16.094 -9.094 1 94.75 77 GLY B CA 1
ATOM 1617 C C . GLY B 1 77 ? 12.273 -14.695 -9.672 1 94.75 77 GLY B C 1
ATOM 1618 O O . GLY B 1 77 ? 13.32 -14.078 -9.492 1 94.75 77 GLY B O 1
ATOM 1619 N N . TYR B 1 78 ? 11.289 -14.211 -10.445 1 97.25 78 TYR B N 1
ATOM 1620 C CA . TYR B 1 78 ? 11.352 -12.859 -10.992 1 97.25 78 TYR B CA 1
ATOM 1621 C C . TYR B 1 78 ? 10.727 -11.852 -10.039 1 97.25 78 TYR B C 1
ATOM 1623 O O . TYR B 1 78 ? 9.641 -12.078 -9.508 1 97.25 78 TYR B O 1
ATOM 1631 N N . GLN B 1 79 ? 11.516 -10.852 -9.805 1 98.31 79 GLN B N 1
ATOM 1632 C CA . GLN B 1 79 ? 11.062 -9.891 -8.812 1 98.31 79 GLN B CA 1
ATOM 1633 C C . GLN B 1 79 ? 10.828 -8.516 -9.445 1 98.31 79 GLN B C 1
ATOM 1635 O O . GLN B 1 79 ? 11.578 -8.102 -10.328 1 98.31 79 GLN B O 1
ATOM 1640 N N . SER B 1 80 ? 9.797 -7.863 -9.031 1 98.38 80 SER B N 1
ATOM 1641 C CA . SER B 1 80 ? 9.453 -6.5 -9.422 1 98.38 80 SER B CA 1
ATOM 1642 C C . SER B 1 80 ? 9.062 -5.664 -8.203 1 98.38 80 SER B C 1
ATOM 1644 O O . SER B 1 80 ? 8.789 -6.207 -7.133 1 98.38 80 SER B O 1
ATOM 1646 N N . ALA B 1 81 ? 9.164 -4.344 -8.391 1 98.5 81 ALA B N 1
ATOM 1647 C CA . ALA B 1 81 ? 8.766 -3.395 -7.352 1 98.5 81 ALA B CA 1
ATOM 1648 C C . ALA B 1 81 ? 7.895 -2.281 -7.934 1 98.5 81 ALA B C 1
ATOM 1650 O O . ALA B 1 81 ? 8.18 -1.763 -9.016 1 98.5 81 ALA B O 1
ATOM 1651 N N . ASP B 1 82 ? 6.809 -2.012 -7.309 1 98.56 82 ASP B N 1
ATOM 1652 C CA . ASP B 1 82 ? 5.992 -0.828 -7.551 1 98.56 82 ASP B CA 1
ATOM 1653 C C . ASP B 1 82 ? 6.109 0.167 -6.398 1 98.56 82 ASP B C 1
ATOM 1655 O O . ASP B 1 82 ? 5.961 -0.207 -5.23 1 98.56 82 ASP B O 1
ATOM 1659 N N . ILE B 1 83 ? 6.441 1.375 -6.707 1 98.06 83 ILE B N 1
ATOM 1660 C CA . ILE B 1 83 ? 6.598 2.443 -5.727 1 98.06 83 ILE B CA 1
ATOM 1661 C C . ILE B 1 83 ? 5.527 3.508 -5.949 1 98.06 83 ILE B C 1
ATOM 1663 O O . ILE B 1 83 ? 5.332 3.98 -7.07 1 98.06 83 ILE B O 1
ATOM 1667 N N . ILE B 1 84 ? 4.766 3.863 -4.898 1 96.62 84 ILE B N 1
ATOM 1668 C CA . ILE B 1 84 ? 3.82 4.973 -4.957 1 96.62 84 ILE B CA 1
ATOM 1669 C C . ILE B 1 84 ? 4.047 5.906 -3.77 1 96.62 84 ILE B C 1
ATOM 1671 O O . ILE B 1 84 ? 4.023 5.473 -2.617 1 96.62 84 ILE B O 1
ATOM 1675 N N . ALA B 1 85 ? 4.312 7.121 -4.039 1 93.44 85 ALA B N 1
ATOM 1676 C CA . ALA B 1 85 ? 4.336 8.164 -3.018 1 93.44 85 ALA B CA 1
ATOM 1677 C C . ALA B 1 85 ? 3.098 9.055 -3.115 1 93.44 85 ALA B C 1
ATOM 1679 O O . ALA B 1 85 ? 2.703 9.461 -4.211 1 93.44 85 ALA B O 1
ATOM 1680 N N . THR B 1 86 ? 2.453 9.141 -1.991 1 89.38 86 THR B N 1
ATOM 1681 C CA . THR B 1 86 ? 1.29 10.016 -1.902 1 89.38 86 THR B CA 1
ATOM 1682 C C . THR B 1 86 ? 1.456 11.023 -0.764 1 89.38 86 THR B C 1
ATOM 1684 O O . THR B 1 86 ? 2.301 10.836 0.115 1 89.38 86 THR B O 1
ATOM 1687 N N . GLY B 1 87 ? 0.667 11.938 -0.727 1 74.44 87 GLY B N 1
ATOM 1688 C CA . GLY B 1 87 ? 0.7 12.898 0.367 1 74.44 87 GLY B CA 1
ATOM 1689 C C . GLY B 1 87 ? -0.118 14.148 0.092 1 74.44 87 GLY B C 1
ATOM 1690 O O . GLY B 1 87 ? -0.802 14.234 -0.93 1 74.44 87 GLY B O 1
ATOM 1691 N N . GLY B 1 88 ? 0.09 15.164 1.082 1 59.69 88 GLY B N 1
ATOM 1692 C CA . GLY B 1 88 ? -0.71 16.297 1.532 1 59.69 88 GLY B CA 1
ATOM 1693 C C . GLY B 1 88 ? -1.277 17.109 0.391 1 59.69 88 GLY B C 1
ATOM 1694 O O . GLY B 1 88 ? -0.816 17.016 -0.747 1 59.69 88 GLY B O 1
ATOM 1695 N N . LYS B 1 89 ? -2.521 17.469 0.718 1 52.62 89 LYS B N 1
ATOM 1696 C CA . LYS B 1 89 ? -3.43 18.359 0.002 1 52.62 89 LYS B CA 1
ATOM 1697 C C . LYS B 1 89 ? -2.678 19.547 -0.585 1 52.62 89 LYS B C 1
ATOM 1699 O O . LYS B 1 89 ? -3.234 20.312 -1.381 1 52.62 89 LYS B O 1
ATOM 1704 N N . GLU B 1 90 ? -1.698 20.125 0.308 1 51.22 90 GLU B N 1
ATOM 1705 C CA . GLU B 1 90 ? -1.509 21.469 -0.247 1 51.22 90 GLU B CA 1
ATOM 1706 C C . GLU B 1 90 ? -0.979 21.406 -1.677 1 51.22 90 GLU B C 1
ATOM 1708 O O . GLU B 1 90 ? -0.114 20.578 -1.986 1 51.22 90 GLU B O 1
ATOM 1713 N N . ALA B 1 91 ? -1.827 21.938 -2.57 1 47.72 91 ALA B N 1
ATOM 1714 C CA . ALA B 1 91 ? -1.799 22.094 -4.023 1 47.72 91 ALA B CA 1
ATOM 1715 C C . ALA B 1 91 ? -0.366 22.078 -4.547 1 47.72 91 ALA B C 1
ATOM 1717 O O . ALA B 1 91 ? -0.051 21.344 -5.484 1 47.72 91 ALA B O 1
ATOM 1718 N N . PHE B 1 92 ? 0.235 23.188 -4.383 1 47.91 92 PHE B N 1
ATOM 1719 C CA . PHE B 1 92 ? 1.346 23.625 -5.219 1 47.91 92 PHE B CA 1
ATOM 1720 C C . PHE B 1 92 ? 2.629 22.891 -4.852 1 47.91 92 PHE B C 1
ATOM 1722 O O . PHE B 1 92 ? 3.428 22.562 -5.727 1 47.91 92 PHE B O 1
ATOM 1729 N N . PHE B 1 93 ? 2.922 22.641 -3.561 1 50.62 93 PHE B N 1
ATOM 1730 C CA . PHE B 1 93 ? 4.23 22.219 -3.078 1 50.62 93 PHE B CA 1
ATOM 1731 C C . PHE B 1 93 ? 4.285 20.703 -2.939 1 50.62 93 PHE B C 1
ATOM 1733 O O . PHE B 1 93 ? 5.367 20.109 -2.863 1 50.62 93 PHE B O 1
ATOM 1740 N N . SER B 1 94 ? 3.057 20 -3.043 1 56.41 94 SER B N 1
ATOM 1741 C CA . SER B 1 94 ? 2.93 18.578 -2.736 1 56.41 94 SER B CA 1
ATOM 1742 C C . SER B 1 94 ? 3.5 17.719 -3.857 1 56.41 94 SER B C 1
ATOM 1744 O O . SER B 1 94 ? 4.082 16.656 -3.602 1 56.41 94 SER B O 1
ATOM 1746 N N . PHE B 1 95 ? 3.611 18.344 -5 1 63.69 95 PHE B N 1
ATOM 1747 C CA . PHE B 1 95 ? 4.133 17.516 -6.09 1 63.69 95 PHE B CA 1
ATOM 1748 C C . PHE B 1 95 ? 5.633 17.297 -5.93 1 63.69 95 PHE B C 1
ATOM 1750 O O . PHE B 1 95 ? 6.145 16.219 -6.25 1 63.69 95 PHE B O 1
ATOM 1757 N N . GLY B 1 96 ? 6.137 18.281 -5.363 1 74.25 96 GLY B N 1
ATOM 1758 C CA . GLY B 1 96 ? 7.57 18.156 -5.152 1 74.25 96 GLY B CA 1
ATOM 1759 C C . GLY B 1 96 ? 7.93 17.156 -4.074 1 74.25 96 GLY B C 1
ATOM 1760 O O . GLY B 1 96 ? 8.812 16.312 -4.266 1 74.25 96 GLY B O 1
ATOM 1761 N N . ALA B 1 97 ? 7.148 17.188 -3.064 1 78.56 97 ALA B N 1
ATOM 1762 C CA . ALA B 1 97 ? 7.461 16.328 -1.922 1 78.56 97 ALA B CA 1
ATOM 1763 C C . ALA B 1 97 ? 7.246 14.859 -2.264 1 78.56 97 ALA B C 1
ATOM 1765 O O . ALA B 1 97 ? 8.07 14.008 -1.916 1 78.56 97 ALA B O 1
ATOM 1766 N N . GLU B 1 98 ? 6.172 14.508 -3.021 1 84.44 98 GLU B N 1
ATOM 1767 C CA . GLU B 1 98 ? 5.887 13.125 -3.412 1 84.44 98 GLU B CA 1
ATOM 1768 C C . GLU B 1 98 ? 6.957 12.586 -4.355 1 84.44 98 GLU B C 1
ATOM 1770 O O . GLU B 1 98 ? 7.352 11.422 -4.258 1 84.44 98 GLU B O 1
ATOM 1775 N N . GLY B 1 99 ? 7.34 13.469 -5.199 1 86.69 99 GLY B N 1
ATOM 1776 C CA . GLY B 1 99 ? 8.398 13.055 -6.105 1 86.69 99 GLY B CA 1
ATOM 1777 C C . GLY B 1 99 ? 9.695 12.719 -5.391 1 86.69 99 GLY B C 1
ATOM 1778 O O . GLY B 1 99 ? 10.328 11.703 -5.688 1 86.69 99 GLY B O 1
ATOM 1779 N N . ASP B 1 100 ? 10.039 13.609 -4.492 1 85.38 100 ASP B N 1
ATOM 1780 C CA . ASP B 1 100 ? 11.266 13.391 -3.723 1 85.38 100 ASP B CA 1
ATOM 1781 C C . ASP B 1 100 ? 11.172 12.102 -2.904 1 85.38 100 ASP B C 1
ATOM 1783 O O . ASP B 1 100 ? 12.133 11.336 -2.832 1 85.38 100 ASP B O 1
ATOM 1787 N N . PHE B 1 101 ? 10.031 11.891 -2.312 1 89.56 101 PHE B N 1
ATOM 1788 C CA . PHE B 1 101 ? 9.883 10.695 -1.487 1 89.56 101 PHE B CA 1
ATOM 1789 C C . PHE B 1 101 ? 9.938 9.438 -2.342 1 89.56 101 PHE B C 1
ATOM 1791 O O . PHE B 1 101 ? 10.602 8.461 -1.979 1 89.56 101 PHE B O 1
ATOM 1798 N N . ALA B 1 102 ? 9.297 9.422 -3.514 1 93 102 ALA B N 1
ATOM 1799 C CA . ALA B 1 102 ? 9.375 8.289 -4.434 1 93 102 ALA B CA 1
ATOM 1800 C C . ALA B 1 102 ? 10.82 8.016 -4.844 1 93 102 ALA B C 1
ATOM 1802 O O . ALA B 1 102 ? 11.227 6.855 -4.973 1 93 102 ALA B O 1
ATOM 1803 N N . LYS B 1 103 ? 11.539 9.055 -5.008 1 93.19 103 LYS B N 1
ATOM 1804 C CA . LYS B 1 103 ? 12.93 8.914 -5.414 1 93.19 103 LYS B CA 1
ATOM 1805 C C . LYS B 1 103 ? 13.75 8.211 -4.336 1 93.19 103 LYS B C 1
ATOM 1807 O O . LYS B 1 103 ? 14.672 7.453 -4.645 1 93.19 103 LYS B O 1
ATOM 1812 N N . PHE B 1 104 ? 13.391 8.477 -3.088 1 92.56 104 PHE B N 1
ATOM 1813 C CA . PHE B 1 104 ? 14.047 7.738 -2.016 1 92.56 104 PHE B CA 1
ATOM 1814 C C . PHE B 1 104 ? 13.914 6.234 -2.229 1 92.56 104 PHE B C 1
ATOM 1816 O O . PHE B 1 104 ? 14.898 5.5 -2.164 1 92.56 104 PHE B O 1
ATOM 1823 N N . GLY B 1 105 ? 12.727 5.777 -2.492 1 95.19 105 GLY B N 1
ATOM 1824 C CA . GLY B 1 105 ? 12.492 4.363 -2.734 1 95.19 105 GLY B CA 1
ATOM 1825 C C . GLY B 1 105 ? 13.195 3.848 -3.975 1 95.19 105 GLY B C 1
ATOM 1826 O O . GLY B 1 105 ? 13.805 2.777 -3.947 1 95.19 105 GLY B O 1
ATOM 1827 N N . GLU B 1 106 ? 13.07 4.641 -5.004 1 97.06 106 GLU B N 1
ATOM 1828 C CA . GLU B 1 106 ? 13.703 4.262 -6.266 1 97.06 106 GLU B CA 1
ATOM 1829 C C . GLU B 1 106 ? 15.203 4.055 -6.09 1 97.06 106 GLU B C 1
ATOM 1831 O O . GLU B 1 106 ? 15.75 3.049 -6.539 1 97.06 106 GLU B O 1
ATOM 1836 N N . ASP B 1 107 ? 15.797 5.027 -5.445 1 96.38 107 ASP B N 1
ATOM 1837 C CA . ASP B 1 107 ? 17.234 4.969 -5.25 1 96.38 107 ASP B CA 1
ATOM 1838 C C . ASP B 1 107 ? 17.641 3.752 -4.418 1 96.38 107 ASP B C 1
ATOM 1840 O O . ASP B 1 107 ? 18.641 3.096 -4.703 1 96.38 107 ASP B O 1
ATOM 1844 N N . ALA B 1 108 ? 16.938 3.51 -3.373 1 96.44 108 ALA B N 1
ATOM 1845 C CA . ALA B 1 108 ? 17.234 2.354 -2.529 1 96.44 108 ALA B CA 1
ATOM 1846 C C . ALA B 1 108 ? 17.203 1.062 -3.342 1 96.44 108 ALA B C 1
ATOM 1848 O O . ALA B 1 108 ? 18.078 0.21 -3.188 1 96.44 108 ALA B O 1
ATOM 1849 N N . LEU B 1 109 ? 16.25 0.891 -4.203 1 97.94 109 LEU B N 1
ATOM 1850 C CA . LEU B 1 109 ? 16.109 -0.324 -4.996 1 97.94 109 LEU B CA 1
ATOM 1851 C C . LEU B 1 109 ? 17.156 -0.374 -6.105 1 97.94 109 LEU B C 1
ATOM 1853 O O . LEU B 1 109 ? 17.641 -1.45 -6.453 1 97.94 109 LEU B O 1
ATOM 1857 N N . LYS B 1 110 ? 17.453 0.773 -6.672 1 97.25 110 LYS B N 1
ATOM 1858 C CA . LYS B 1 110 ? 18.547 0.82 -7.648 1 97.25 110 LYS B CA 1
ATOM 1859 C C . LYS B 1 110 ? 19.844 0.293 -7.055 1 97.25 110 LYS B C 1
ATOM 1861 O O . LYS B 1 110 ? 20.609 -0.402 -7.734 1 97.25 110 LYS B O 1
ATOM 1866 N N . ASN B 1 111 ? 20.062 0.656 -5.844 1 95.56 111 ASN B N 1
ATOM 1867 C CA . ASN B 1 111 ? 21.25 0.191 -5.148 1 95.56 111 ASN B CA 1
ATOM 1868 C C . ASN B 1 111 ? 21.266 -1.329 -5.004 1 95.56 111 ASN B C 1
ATOM 1870 O O . ASN B 1 111 ? 22.312 -1.929 -4.77 1 95.56 111 ASN B O 1
ATOM 1874 N N . LEU B 1 112 ? 20.109 -1.962 -5.105 1 95.56 112 LEU B N 1
ATOM 1875 C CA . LEU B 1 112 ? 20 -3.416 -5.062 1 95.56 112 LEU B CA 1
ATOM 1876 C C . LEU B 1 112 ? 20.016 -4.004 -6.473 1 95.56 112 LEU B C 1
ATOM 1878 O O . LEU B 1 112 ? 19.906 -5.219 -6.641 1 95.56 112 LEU B O 1
ATOM 1882 N N . GLY B 1 113 ? 20.094 -3.121 -7.43 1 95.44 113 GLY B N 1
ATOM 1883 C CA . GLY B 1 113 ? 20.203 -3.584 -8.805 1 95.44 113 GLY B CA 1
ATOM 1884 C C . GLY B 1 113 ? 18.891 -3.537 -9.562 1 95.44 113 GLY B C 1
ATOM 1885 O O . GLY B 1 113 ? 18.797 -4.008 -10.695 1 95.44 113 GLY B O 1
ATOM 1886 N N . PHE B 1 114 ? 17.828 -3.062 -8.914 1 98 114 PHE B N 1
ATOM 1887 C CA . PHE B 1 114 ? 16.578 -2.889 -9.664 1 98 114 PHE B CA 1
ATOM 1888 C C . PHE B 1 114 ? 16.75 -1.829 -10.742 1 98 114 PHE B C 1
ATOM 1890 O O . PHE B 1 114 ? 17.5 -0.872 -10.578 1 98 114 PHE B O 1
ATOM 1897 N N . GLN B 1 115 ? 15.953 -2.029 -11.805 1 96.94 115 GLN B N 1
ATOM 1898 C CA . GLN B 1 115 ? 15.93 -1.066 -12.898 1 96.94 115 GLN B CA 1
ATOM 1899 C C . GLN B 1 115 ? 14.5 -0.637 -13.219 1 96.94 115 GLN B C 1
ATOM 1901 O O . GLN B 1 115 ? 13.562 -1.432 -13.102 1 96.94 115 GLN B O 1
ATOM 1906 N N . GLY B 1 116 ? 14.391 0.69 -13.594 1 93.12 116 GLY B N 1
ATOM 1907 C CA . GLY B 1 116 ? 13.07 1.185 -13.969 1 93.12 116 GLY B CA 1
ATOM 1908 C C . GLY B 1 116 ? 12.539 0.552 -15.234 1 93.12 116 GLY B C 1
ATOM 1909 O O . GLY B 1 116 ? 13.305 0.052 -16.062 1 93.12 116 GLY B O 1
ATOM 1910 N N . LYS B 1 117 ? 11.156 0.375 -15.055 1 74.44 117 LYS B N 1
ATOM 1911 C CA . LYS B 1 117 ? 10.56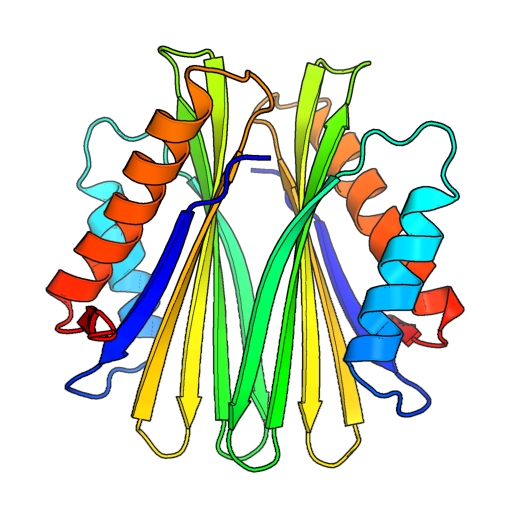2 -0.078 -16.312 1 74.44 117 LYS B CA 1
ATOM 1912 C C . LYS B 1 117 ? 10.742 0.965 -17.406 1 74.44 117 LYS B C 1
ATOM 1914 O O . LYS B 1 117 ? 10.445 2.145 -17.203 1 74.44 117 LYS B O 1
ATOM 1919 N N . VAL B 1 118 ? 11.586 0.776 -18.328 1 52.84 118 VAL B N 1
ATOM 1920 C CA . VAL B 1 118 ? 11.727 1.633 -19.5 1 52.84 118 VAL B CA 1
ATOM 1921 C C . VAL B 1 118 ? 10.398 1.705 -20.25 1 52.84 118 VAL B C 1
ATOM 1923 O O . VAL B 1 118 ? 9.844 0.677 -20.641 1 52.84 118 VAL B O 1
ATOM 1926 N N . ARG B 1 119 ? 9.617 2.881 -19.844 1 42.84 119 ARG B N 1
ATOM 1927 C CA . ARG B 1 119 ? 8.531 3.051 -20.812 1 42.84 119 ARG B CA 1
ATOM 1928 C C . ARG B 1 119 ? 9.086 3.406 -22.188 1 42.84 119 ARG B C 1
ATOM 1930 O O . ARG B 1 119 ? 10.094 4.098 -22.297 1 42.84 119 ARG B O 1
#

pLDDT: mean 87.84, std 14.61, range [42.06, 98.81]

Solvent-accessible surface area (backbone atoms only — not comparable to full-atom values): 12685 Å² total; per-residue (Å²): 124,62,59,33,78,49,51,30,35,43,79,65,76,69,57,66,68,56,53,53,51,49,38,52,50,50,53,63,66,38,81,83,54,60,66,39,84,60,53,73,47,81,46,80,48,92,68,28,38,37,40,38,39,37,32,36,32,61,38,75,91,76,72,34,48,34,38,37,38,38,40,36,38,32,46,84,70,46,39,34,38,39,38,39,7,32,50,42,76,60,74,79,66,33,51,54,52,19,44,54,53,35,46,53,55,49,50,38,40,40,76,72,49,32,39,69,61,81,125,125,60,60,33,77,48,51,32,36,45,77,65,74,70,58,67,68,56,55,51,52,48,39,53,49,51,53,64,66,38,83,82,53,60,66,38,85,59,53,72,48,80,46,78,47,90,69,28,39,37,41,36,38,36,33,36,33,62,37,72,91,76,71,34,48,34,37,37,38,38,39,36,38,32,46,84,70,44,38,35,37,39,37,39,8,33,47,42,78,61,77,82,65,31,51,55,52,20,44,54,53,36,45,53,55,50,52,37,39,40,76,72,49,32,39,69,60,80,125

Foldseek 3Di:
DAKDKFKKWAPFFDDPVVLVVLLVVLQVVPVPWQKDWDDWDWDDDVQKIKIKTKIKTQDPVVRKIKIKIWIWMDGPRIIMIMIMMGIDDPPPCRNVVNVVVSVSNVVSVVVVHMDTDDD/DAKDKFKKWAPFFDDPVVLVVLLVVLQVVPVPWQKAWDDWDWDDDVQKIKIKTKIKTQDPVVRKIKIKIWIWMDGPRIIMIMIMMGIDDPPPCRNVVNVVVSVSNVVSVVVVRMDTDDD